Protein AF-A0A6N6JPV0-F1 (afdb_monomer_lite)

Radius of gyration: 57.38 Å; chains: 1; bounding box: 112×58×162 Å

Sequence (290 aa):
MFAPMLGAAAGFLLNRARGGQIGAELALEMGLCSALLTLAVAAIAALCAMERERARSRAMQLAAIEEAERRAAARAKLALVEAEAQRCRAEMQLRESLMDTRNRLLQLEDVSNTADLRSQMLKRAVIELNGRVSAGNSQNLGEALARAASRIEALEARQQEVLEARQRLAALEAAQEKLSQGAMALSEAARREAEEVKASLKLAISDSQRRRNVEADEREESGRIIELEARIKRLAREIERLSNRTAPVAEEGIAGTVEPGGTGDQAKLGFFKALLDANKTLRKQIKAAA

pLDDT: mean 74.75, std 13.32, range [35.25, 92.75]

Secondary structure (DSSP, 8-state):
--HHHHHHHHHHHHHHTTT-TTHHHHHHHHHHHHHHHHHHHHHHHHHHHHHHHHHHHHHHHHHHHHHHHHHHHHHHHHHHHHHHHHHHHHHHHHHHHHHHHHHHHHHHHHHHHHHHHHHHHHHHHHHHHHHHHTTT--HHHHHHHHHHHHHHHHHHHHHHHHHHHHHHHHHHHHHHHHHHHHHHHHHHHHHHHHHHHHHHHHHHHHHHHHHHHHHHHHHHHHHHHHHHHHHHHHHHHHHHHHHSS--------------TT--HHHHHHHHHHHHHHHHHHHHHHHHHH-

Foldseek 3Di:
DCVQVVVLVVQLVVCVVVPDPVSPVVSVVSVVVVVVVVVVVVVVVVVVVVVVVVVVVVVVVVVVVVVVVVVVVVVVVVVVVVVVVVLVVVLVVLVVVLVVLVVVLVVLVVVLVVLVVLLVVLVVVLVVLVVVCVVPDPDVSVVVSVVSVVSSVVSVVSVVVSVVSVVVNVVSVVVSVVSVVVVVVVVVVVVVVVVVVVVVVVVVVVVVVVVVVVVVVVVVVVVVVVVVVVVVVVVVVVVVVVVVPPDPPDPPDDDDDDDPDDDPVVVVVVVVVVVVVVVVVVVVVVVVVD

Structure (mmCIF, N/CA/C/O backbone):
data_AF-A0A6N6JPV0-F1
#
_entry.id   AF-A0A6N6JPV0-F1
#
loop_
_atom_site.group_PDB
_atom_site.id
_atom_site.type_symbol
_atom_site.label_atom_id
_atom_site.label_alt_id
_atom_site.label_comp_id
_atom_site.label_asym_id
_atom_site.label_entity_id
_atom_site.label_seq_id
_atom_site.pdbx_PDB_ins_code
_atom_site.Cartn_x
_atom_site.Cartn_y
_atom_site.Cartn_z
_atom_site.occupancy
_atom_site.B_iso_or_equiv
_atom_site.auth_seq_id
_atom_site.auth_comp_id
_atom_site.auth_asym_id
_atom_site.auth_atom_id
_atom_site.pdbx_PDB_model_num
ATOM 1 N N . MET A 1 1 ? -53.117 7.371 43.605 1.00 49.38 1 MET A N 1
ATOM 2 C CA . MET A 1 1 ? -52.865 8.533 44.489 1.00 49.38 1 MET A CA 1
ATOM 3 C C . MET A 1 1 ? -53.748 8.578 45.741 1.00 49.38 1 MET A C 1
ATOM 5 O O . MET A 1 1 ? -53.258 9.057 46.746 1.00 49.38 1 MET A O 1
ATOM 9 N N . PHE A 1 2 ? -54.994 8.080 45.747 1.00 48.41 2 PHE A N 1
ATOM 10 C CA . PHE A 1 2 ? -55.932 8.332 46.865 1.00 48.41 2 PHE A CA 1
ATOM 11 C C . PHE A 1 2 ? -56.013 7.259 47.968 1.00 48.41 2 PHE A C 1
ATOM 13 O O . PHE A 1 2 ? -56.613 7.505 49.010 1.00 48.41 2 PHE A O 1
ATOM 20 N N . ALA A 1 3 ? -55.408 6.083 47.779 1.00 53.81 3 ALA A N 1
ATOM 21 C CA . ALA A 1 3 ? -55.510 4.968 48.731 1.00 53.81 3 ALA A CA 1
ATOM 22 C C . ALA A 1 3 ? -55.012 5.283 50.166 1.00 53.81 3 ALA A C 1
ATOM 24 O O . ALA A 1 3 ? -55.694 4.894 51.113 1.00 53.81 3 ALA A O 1
ATOM 25 N N . PRO A 1 4 ? -53.905 6.027 50.373 1.00 55.94 4 PRO A N 1
ATOM 26 C CA . PRO A 1 4 ? -53.435 6.356 51.722 1.00 55.94 4 PRO A CA 1
ATOM 27 C C . PRO A 1 4 ? -54.348 7.360 52.443 1.00 55.94 4 PRO A C 1
ATOM 29 O O . PRO A 1 4 ? -54.626 7.211 53.631 1.00 55.94 4 PRO A O 1
ATOM 32 N N . MET A 1 5 ? -54.879 8.346 51.706 1.00 52.78 5 MET A N 1
ATOM 33 C CA . MET A 1 5 ? -55.843 9.318 52.235 1.00 52.78 5 MET A CA 1
ATOM 34 C C . MET A 1 5 ? -57.168 8.659 52.624 1.00 52.78 5 MET A C 1
ATOM 36 O O . MET A 1 5 ? -57.744 9.012 53.648 1.00 52.78 5 MET A O 1
ATOM 40 N N . LEU A 1 6 ? -57.628 7.673 51.849 1.00 59.34 6 LEU A N 1
ATOM 41 C CA . LEU A 1 6 ? -58.831 6.903 52.174 1.00 59.34 6 LEU A CA 1
ATOM 42 C C . LEU A 1 6 ? -58.637 6.037 53.428 1.00 59.34 6 LEU A C 1
ATOM 44 O O . LEU A 1 6 ? -59.546 5.955 54.250 1.00 59.34 6 LEU A O 1
ATOM 48 N N . GLY A 1 7 ? -57.446 5.457 53.620 1.00 60.66 7 GLY A N 1
ATOM 49 C CA . GLY A 1 7 ? -57.103 4.715 54.837 1.00 60.66 7 GLY A CA 1
ATOM 50 C C . GLY A 1 7 ? -57.066 5.598 56.091 1.00 60.66 7 GLY A C 1
ATOM 51 O O . GLY A 1 7 ? -57.645 5.238 57.115 1.00 60.66 7 GLY A O 1
ATOM 52 N N . ALA A 1 8 ? -56.457 6.786 55.999 1.00 56.09 8 ALA A N 1
ATOM 53 C CA . ALA A 1 8 ? -56.415 7.752 57.099 1.00 56.09 8 ALA A CA 1
ATOM 54 C C . ALA A 1 8 ? -57.807 8.331 57.424 1.00 56.09 8 ALA A C 1
ATOM 56 O O . ALA A 1 8 ? -58.170 8.447 58.595 1.00 56.09 8 ALA A O 1
ATOM 57 N N . ALA A 1 9 ? -58.623 8.621 56.403 1.00 57.69 9 ALA A N 1
ATOM 58 C CA . ALA A 1 9 ? -59.996 9.093 56.579 1.00 57.69 9 ALA A CA 1
ATOM 59 C C . ALA A 1 9 ? -60.901 8.026 57.222 1.00 57.69 9 ALA A C 1
ATOM 61 O O . ALA A 1 9 ? -61.679 8.342 58.123 1.00 57.69 9 ALA A O 1
ATOM 62 N N . ALA A 1 10 ? -60.765 6.757 56.821 1.00 60.72 10 ALA A N 1
ATOM 63 C CA . ALA A 1 10 ? -61.493 5.647 57.434 1.00 60.72 10 ALA A CA 1
ATOM 64 C C . ALA A 1 10 ? -61.084 5.431 58.903 1.00 60.72 10 ALA A C 1
ATOM 66 O O . ALA A 1 10 ? -61.948 5.259 59.764 1.00 60.72 10 ALA A O 1
ATOM 67 N N . GLY A 1 11 ? -59.783 5.514 59.209 1.00 59.38 11 GLY A N 1
ATOM 68 C CA . GLY A 1 11 ? -59.267 5.446 60.579 1.00 59.38 11 GLY A CA 1
ATOM 69 C C . GLY A 1 11 ? -59.759 6.597 61.465 1.00 59.38 11 GLY A C 1
ATOM 70 O O . GLY A 1 11 ? -60.168 6.366 62.602 1.00 59.38 11 GLY A O 1
ATOM 71 N N . PHE A 1 12 ? -59.807 7.822 60.932 1.00 60.44 12 PHE A N 1
ATOM 72 C CA . PHE A 1 12 ? -60.320 9.001 61.636 1.00 60.44 12 PHE A CA 1
ATOM 73 C C . PHE A 1 12 ? -61.821 8.900 61.947 1.00 60.44 12 PHE A C 1
ATOM 75 O O . PHE A 1 12 ? -62.239 9.189 63.069 1.00 60.44 12 PHE A O 1
ATOM 82 N N . LEU A 1 13 ? -62.634 8.436 60.991 1.00 62.91 13 LEU A N 1
ATOM 83 C CA . LEU A 1 13 ? -64.075 8.236 61.189 1.00 62.91 13 LEU A CA 1
ATOM 84 C C . LEU A 1 13 ? -64.369 7.157 62.245 1.00 62.91 13 LEU A C 1
ATOM 86 O O . LEU A 1 13 ? -65.245 7.351 63.089 1.00 62.91 13 LEU A O 1
ATOM 90 N N . LEU A 1 14 ? -63.595 6.066 62.259 1.00 62.09 14 LEU A N 1
ATOM 91 C CA . LEU A 1 14 ? -63.688 5.008 63.274 1.00 62.09 14 LEU A CA 1
ATOM 92 C C . LEU A 1 14 ? -63.289 5.490 64.679 1.00 62.09 14 LEU A C 1
ATOM 94 O O . LEU A 1 14 ? -63.924 5.100 65.659 1.00 62.09 14 LEU A O 1
ATOM 98 N N . ASN A 1 15 ? -62.273 6.352 64.791 1.00 57.59 15 ASN A N 1
ATOM 99 C CA . ASN A 1 15 ? -61.830 6.903 66.078 1.00 57.59 15 ASN A CA 1
ATOM 100 C C . ASN A 1 15 ? -62.811 7.955 66.626 1.00 57.59 15 ASN A C 1
ATOM 102 O O . ASN A 1 15 ? -63.095 7.990 67.824 1.00 57.59 15 ASN A O 1
ATOM 106 N N . ARG A 1 16 ? -63.399 8.766 65.736 1.00 57.59 16 ARG A N 1
ATOM 107 C CA . ARG A 1 16 ? -64.427 9.759 66.079 1.00 57.59 16 ARG A CA 1
ATOM 108 C C . ARG A 1 16 ? -65.728 9.103 66.550 1.00 57.59 16 ARG A C 1
ATOM 110 O O . ARG A 1 16 ? -66.339 9.589 67.496 1.00 57.59 16 ARG A O 1
ATOM 117 N N . ALA A 1 17 ? -66.112 7.971 65.954 1.00 58.00 17 ALA A N 1
ATOM 118 C CA . ALA A 1 17 ? -67.267 7.179 66.385 1.00 58.00 17 ALA A CA 1
ATOM 119 C C . ALA A 1 17 ? -67.103 6.559 67.791 1.00 58.00 17 ALA A C 1
ATOM 121 O O . ALA A 1 17 ? -68.096 6.190 68.412 1.00 58.00 17 ALA A O 1
ATOM 122 N N . ARG A 1 18 ? -65.869 6.460 68.310 1.00 56.25 18 ARG A N 1
ATOM 123 C CA . ARG A 1 18 ? -65.549 5.908 69.640 1.00 56.25 18 ARG A CA 1
ATOM 124 C C . ARG A 1 18 ? -65.252 6.967 70.714 1.00 56.25 18 ARG A C 1
ATOM 126 O O . ARG A 1 18 ? -64.860 6.605 71.817 1.00 56.25 18 ARG A O 1
ATOM 133 N N . GLY A 1 19 ? -65.448 8.257 70.420 1.00 54.47 19 GLY A N 1
ATOM 134 C CA . GLY A 1 19 ? -65.368 9.338 71.416 1.00 54.47 19 GLY A CA 1
ATOM 135 C C . GLY A 1 19 ? -63.957 9.754 71.860 1.00 54.47 19 GLY A C 1
ATOM 136 O O . GLY A 1 19 ? -63.823 10.470 72.848 1.00 54.47 19 GLY A O 1
ATOM 137 N N . GLY A 1 20 ? -62.896 9.340 71.158 1.00 56.88 20 GLY A N 1
ATOM 138 C CA . GLY A 1 20 ? -61.516 9.681 71.526 1.00 56.88 20 GLY A CA 1
ATOM 139 C C . GLY A 1 20 ? -61.068 11.059 71.020 1.00 56.88 20 GLY A C 1
ATOM 140 O O . GLY A 1 20 ? -60.968 11.268 69.812 1.00 56.88 20 GLY A O 1
ATOM 141 N N . GLN A 1 21 ? -60.710 11.981 71.924 1.00 54.16 21 GLN A N 1
ATOM 142 C CA . GLN A 1 21 ? -60.090 13.280 71.582 1.00 54.16 21 GLN A CA 1
ATOM 143 C C . GLN A 1 21 ? -58.685 13.142 70.956 1.00 54.16 21 GLN A C 1
ATOM 145 O O . GLN A 1 21 ? -58.260 14.009 70.202 1.00 54.16 21 GLN A O 1
ATOM 150 N N . ILE A 1 22 ? -58.012 12.006 71.170 1.00 52.19 22 ILE A N 1
ATOM 151 C CA . ILE A 1 22 ? -56.678 11.671 70.627 1.00 52.19 22 ILE A CA 1
ATOM 152 C C . ILE A 1 22 ? -56.712 11.456 69.093 1.00 52.19 22 ILE A C 1
ATOM 154 O O . ILE A 1 22 ? -55.687 11.476 68.415 1.00 52.19 22 ILE A O 1
ATOM 158 N N . GLY A 1 23 ? -57.899 11.273 68.501 1.00 55.06 23 GLY A N 1
ATOM 159 C CA . GLY A 1 23 ? -58.045 10.893 67.093 1.00 55.06 23 GLY A CA 1
ATOM 160 C C . GLY A 1 23 ? -57.703 11.979 66.066 1.00 55.06 23 GLY A C 1
ATOM 161 O O . GLY A 1 23 ? -57.365 11.632 64.938 1.00 55.06 23 GLY A O 1
ATOM 162 N N . ALA A 1 24 ? -57.787 13.267 66.417 1.00 58.25 24 ALA A N 1
ATOM 163 C CA . ALA A 1 24 ? -57.540 14.369 65.477 1.00 58.25 24 ALA A CA 1
ATOM 164 C C . ALA A 1 24 ? -56.054 14.658 65.261 1.00 58.25 24 ALA A C 1
ATOM 166 O O . ALA A 1 24 ? -55.634 14.817 64.116 1.00 58.25 24 ALA A O 1
ATOM 167 N N . GLU A 1 25 ? -55.263 14.652 66.331 1.00 58.69 25 GLU A N 1
ATOM 168 C CA . GLU A 1 25 ? -53.808 14.809 66.246 1.00 58.69 25 GLU A CA 1
ATOM 169 C C . GLU A 1 25 ? -53.176 13.607 65.537 1.00 58.69 25 GLU A C 1
ATOM 171 O O . GLU A 1 25 ? -52.438 13.788 64.573 1.00 58.69 25 GLU A O 1
ATOM 176 N N . LEU A 1 26 ? -53.587 12.381 65.888 1.00 62.62 26 LEU A N 1
ATOM 177 C CA . LEU A 1 26 ? -53.108 11.166 65.222 1.00 62.62 26 LEU A CA 1
ATOM 178 C C . LEU A 1 26 ? -53.468 11.136 63.722 1.00 62.62 26 LEU A C 1
ATOM 180 O O . LEU A 1 26 ? -52.678 10.687 62.895 1.00 62.62 26 LEU A O 1
ATOM 184 N N . ALA A 1 27 ? -54.652 11.626 63.339 1.00 60.31 27 ALA A N 1
ATOM 185 C CA . ALA A 1 27 ? -55.049 11.698 61.931 1.00 60.31 27 ALA A CA 1
ATOM 186 C C . ALA A 1 27 ? -54.292 12.782 61.150 1.00 60.31 27 ALA A C 1
ATOM 188 O O . ALA A 1 27 ? -53.980 12.571 59.976 1.00 60.31 27 ALA A O 1
ATOM 189 N N . LEU A 1 28 ? -53.964 13.911 61.788 1.00 66.00 28 LEU A N 1
ATOM 190 C CA . LEU A 1 28 ? -53.088 14.934 61.214 1.00 66.00 28 LEU A CA 1
ATOM 191 C C . LEU A 1 28 ? -51.665 14.399 61.022 1.00 66.00 28 LEU A C 1
ATOM 193 O O . LEU A 1 28 ? -51.111 14.547 59.934 1.00 66.00 28 LEU A O 1
ATOM 197 N N . GLU A 1 29 ? -51.103 13.709 62.016 1.00 68.06 29 GLU A N 1
ATOM 198 C CA . GLU A 1 29 ? -49.777 13.085 61.919 1.00 68.06 29 GLU A CA 1
ATOM 199 C C . GLU A 1 29 ? -49.730 11.993 60.845 1.00 68.06 29 GLU A C 1
ATOM 201 O O . GLU A 1 29 ? -48.817 11.970 60.018 1.00 68.06 29 GLU A O 1
ATOM 206 N N . MET A 1 30 ? -50.741 11.122 60.776 1.00 67.44 30 MET A N 1
ATOM 207 C CA . MET A 1 30 ? -50.836 10.108 59.720 1.00 67.44 30 MET A CA 1
ATOM 208 C C . MET A 1 30 ? -51.037 10.729 58.332 1.00 67.44 30 MET A C 1
ATOM 210 O O . MET A 1 30 ? -50.460 10.245 57.355 1.00 67.44 30 MET A O 1
ATOM 214 N N . GLY A 1 31 ? -51.819 11.807 58.231 1.00 65.75 31 GLY A N 1
ATOM 215 C CA . GLY A 1 31 ? -52.012 12.564 56.995 1.00 65.75 31 GLY A CA 1
ATOM 216 C C . GLY A 1 31 ? -50.718 13.213 56.502 1.00 65.75 31 GLY A C 1
ATOM 217 O O . GLY A 1 31 ? -50.385 13.094 55.322 1.00 65.75 31 GLY A O 1
ATOM 218 N N . LEU A 1 32 ? -49.951 13.824 57.410 1.00 73.88 32 LEU A N 1
ATOM 219 C CA . LEU A 1 32 ? -48.641 14.415 57.126 1.00 73.88 32 LEU A CA 1
ATOM 220 C C . LEU A 1 32 ? -47.611 13.349 56.738 1.00 73.88 32 LEU A C 1
ATOM 222 O O . LEU A 1 32 ? -46.954 13.493 55.709 1.00 73.88 32 LEU A O 1
ATOM 226 N N . CYS A 1 33 ? -47.518 12.243 57.481 1.00 70.88 33 CYS A N 1
ATOM 227 C CA . CYS A 1 33 ? -46.638 11.119 57.146 1.00 70.88 33 CYS A CA 1
ATOM 228 C C . CYS A 1 33 ? -46.977 10.511 55.778 1.00 70.88 33 CYS A C 1
ATOM 230 O O . CYS A 1 33 ? -46.086 10.246 54.971 1.00 70.88 33 CYS A O 1
ATOM 232 N N . SER A 1 34 ? -48.264 10.342 55.469 1.00 72.75 34 SER A N 1
ATOM 233 C CA . SER A 1 34 ? -48.723 9.881 54.158 1.00 72.75 34 SER A CA 1
ATOM 234 C C . SER A 1 34 ? -48.361 10.869 53.044 1.00 72.75 34 SER A C 1
ATOM 236 O O . SER A 1 34 ? -47.870 10.463 51.989 1.00 72.75 34 SER A O 1
ATOM 238 N N . ALA A 1 35 ? -48.584 12.169 53.255 1.00 69.69 35 ALA A N 1
ATOM 239 C CA . ALA A 1 35 ? -48.229 13.200 52.284 1.00 69.69 35 ALA A CA 1
ATOM 240 C C . ALA A 1 35 ? -46.715 13.217 52.021 1.00 69.69 35 ALA A C 1
ATOM 242 O O . ALA A 1 35 ? -46.304 13.200 50.862 1.00 69.69 35 ALA A O 1
ATOM 243 N N . LEU A 1 36 ? -45.898 13.141 53.077 1.00 75.00 36 LEU A N 1
ATOM 244 C CA . LEU A 1 36 ? -44.437 13.071 52.990 1.00 75.00 36 LEU A CA 1
ATOM 245 C C . LEU A 1 36 ? -43.960 11.827 52.235 1.00 75.00 36 LEU A C 1
ATOM 247 O O . LEU A 1 36 ? -43.114 11.943 51.352 1.00 75.00 36 LEU A O 1
ATOM 251 N N . LEU A 1 37 ? -44.538 10.653 52.506 1.00 76.12 37 LEU A N 1
ATOM 252 C CA . LEU A 1 37 ? -44.227 9.423 51.769 1.00 76.12 37 LEU A CA 1
ATOM 253 C C . LEU A 1 37 ? -44.585 9.542 50.284 1.00 76.12 37 LEU A C 1
ATOM 255 O O . LEU A 1 37 ? -43.813 9.131 49.421 1.00 76.12 37 LEU A O 1
ATOM 259 N N . THR A 1 38 ? -45.734 10.140 49.970 1.00 77.31 38 THR A N 1
ATOM 260 C CA . THR A 1 38 ? -46.173 10.323 48.578 1.00 77.31 38 THR A CA 1
ATOM 261 C C . THR A 1 38 ? -45.240 11.278 47.828 1.00 77.31 38 THR A C 1
ATOM 263 O O . THR A 1 38 ? -44.877 11.023 46.679 1.00 77.31 38 THR A O 1
ATOM 266 N N . LEU A 1 39 ? -44.807 12.350 48.495 1.00 80.31 39 LEU A N 1
ATOM 267 C CA . LEU A 1 39 ? -43.886 13.348 47.952 1.00 80.31 39 LEU A CA 1
ATOM 268 C C . LEU A 1 39 ? -42.475 12.765 47.773 1.00 80.31 39 LEU A C 1
ATOM 270 O O . LEU A 1 39 ? -41.850 12.986 46.738 1.00 80.31 39 LEU A O 1
ATOM 274 N N . ALA A 1 40 ? -42.014 11.935 48.714 1.00 74.62 40 ALA A N 1
ATOM 275 C CA . ALA A 1 40 ? -40.753 11.204 48.606 1.00 74.62 40 ALA A CA 1
ATOM 276 C C . ALA A 1 40 ? -40.755 10.218 47.424 1.00 74.62 40 ALA A C 1
ATOM 278 O O . ALA A 1 40 ? -39.809 10.196 46.640 1.00 74.62 40 ALA A O 1
ATOM 279 N N . VAL A 1 41 ? -41.835 9.450 47.231 1.00 82.50 41 VAL A N 1
ATOM 280 C CA . VAL A 1 41 ? -41.967 8.533 46.083 1.00 82.50 41 VAL A CA 1
ATOM 281 C C . VAL A 1 41 ? -42.006 9.300 44.757 1.00 82.50 41 VAL A C 1
ATOM 283 O O . VAL A 1 41 ? -41.363 8.881 43.794 1.00 82.50 41 VAL A O 1
ATOM 286 N N . ALA A 1 42 ? -42.702 10.440 44.697 1.00 78.94 42 ALA A N 1
ATOM 287 C CA . ALA A 1 42 ? -42.727 11.292 43.508 1.00 78.94 42 ALA A CA 1
ATOM 288 C C . ALA A 1 42 ? -41.342 11.885 43.188 1.00 78.94 42 ALA A C 1
ATOM 290 O O . ALA A 1 42 ? -40.927 11.883 42.028 1.00 78.94 42 ALA A O 1
ATOM 291 N N . ALA A 1 43 ? -40.598 12.326 44.207 1.00 80.56 43 ALA A N 1
ATOM 292 C CA . ALA A 1 43 ? -39.235 12.829 44.052 1.00 80.56 43 ALA A CA 1
ATOM 293 C C . ALA A 1 43 ? -38.271 11.736 43.558 1.00 80.56 43 ALA A C 1
ATOM 295 O O . ALA A 1 43 ? -37.500 11.975 42.629 1.00 80.56 43 ALA A O 1
ATOM 296 N N . ILE A 1 44 ? -38.357 10.518 44.107 1.00 84.88 44 ILE A N 1
ATOM 297 C CA . ILE A 1 44 ? -37.564 9.366 43.647 1.00 84.88 44 ILE A CA 1
ATOM 298 C C . ILE A 1 44 ? -37.907 9.022 42.191 1.00 84.88 44 ILE A C 1
ATOM 300 O O . ILE A 1 44 ? -37.006 8.833 41.377 1.00 84.88 44 ILE A O 1
ATOM 304 N N . ALA A 1 45 ? -39.192 9.000 41.823 1.00 81.94 45 ALA A N 1
ATOM 305 C CA . ALA A 1 45 ? -39.613 8.731 40.448 1.00 81.94 45 ALA A CA 1
ATOM 306 C C . ALA A 1 45 ? -39.094 9.789 39.456 1.00 81.94 45 ALA A C 1
ATOM 308 O O . ALA A 1 45 ? -38.639 9.433 38.366 1.00 81.94 45 ALA A O 1
ATOM 309 N N . ALA A 1 46 ? -39.107 11.071 39.840 1.00 86.56 46 ALA A N 1
ATOM 310 C CA . ALA A 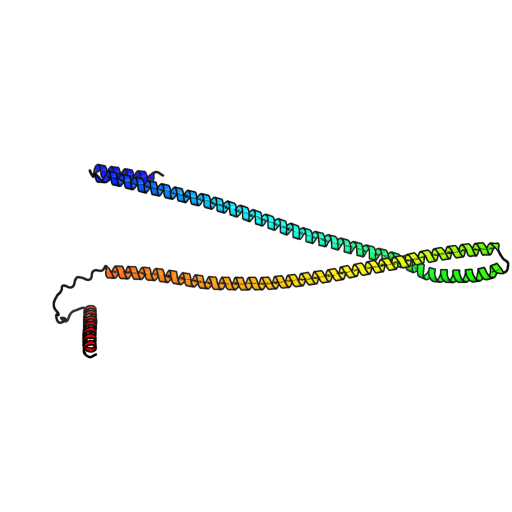1 46 ? -38.554 12.161 39.039 1.00 86.56 46 ALA A CA 1
ATOM 311 C C . ALA A 1 46 ? -37.027 12.044 38.874 1.00 86.56 46 ALA A C 1
ATOM 313 O O . ALA A 1 46 ? -36.516 12.190 37.762 1.00 86.56 46 ALA A O 1
ATOM 314 N N . LEU A 1 47 ? -36.300 11.708 39.946 1.00 89.12 47 LEU A N 1
ATOM 315 C CA . LEU A 1 47 ? -34.856 11.449 39.890 1.00 89.12 47 LEU A CA 1
ATOM 316 C C . LEU A 1 47 ? -34.534 10.266 38.965 1.00 89.12 47 LEU A C 1
ATOM 318 O O . LEU A 1 47 ? -33.687 10.395 38.081 1.00 89.12 47 LEU A O 1
ATOM 322 N N . CYS A 1 48 ? -35.262 9.152 39.084 1.00 89.62 48 CYS A N 1
ATOM 323 C CA . CYS A 1 48 ? -35.092 7.998 38.199 1.00 89.62 48 CYS A CA 1
ATOM 324 C C . CYS A 1 48 ? -35.403 8.325 36.729 1.00 89.62 48 CYS A C 1
ATOM 326 O O . CYS A 1 48 ? -34.747 7.795 35.831 1.00 89.62 48 CYS A O 1
ATOM 328 N N . ALA A 1 49 ? -36.396 9.177 36.452 1.00 85.94 49 ALA A N 1
ATOM 329 C CA . ALA A 1 49 ? -36.704 9.614 35.091 1.00 85.94 49 ALA A CA 1
ATOM 330 C C . ALA A 1 49 ? -35.557 10.447 34.493 1.00 85.94 49 ALA A C 1
ATOM 332 O O . ALA A 1 49 ? -35.112 10.157 33.380 1.00 85.94 49 ALA A O 1
ATOM 333 N N . MET A 1 50 ? -35.013 11.398 35.258 1.00 89.00 50 MET A N 1
ATOM 334 C CA . MET A 1 50 ? -33.860 12.197 34.830 1.00 89.00 50 MET A CA 1
ATOM 335 C C . MET A 1 50 ? -32.606 11.345 34.601 1.00 89.00 50 MET A C 1
ATOM 337 O O . MET A 1 50 ? -31.878 11.563 33.631 1.00 89.00 50 MET A O 1
ATOM 341 N N . GLU A 1 51 ? -32.335 10.353 35.454 1.00 89.19 51 GLU A N 1
ATOM 342 C CA . GLU A 1 51 ? -31.205 9.441 35.240 1.00 89.19 51 GLU A CA 1
ATOM 343 C C . GLU A 1 51 ? -31.373 8.591 33.980 1.00 89.19 51 GLU A C 1
ATOM 345 O O . GLU A 1 51 ? -30.413 8.414 33.229 1.00 89.19 51 GLU A O 1
ATOM 350 N N . ARG A 1 52 ? -32.595 8.125 33.691 1.00 91.06 52 ARG A N 1
ATOM 351 C CA . ARG A 1 52 ? -32.892 7.395 32.450 1.00 91.06 52 ARG A CA 1
ATOM 352 C C . ARG A 1 52 ? -32.677 8.262 31.215 1.00 91.06 52 ARG A C 1
ATOM 354 O O . ARG A 1 52 ? -32.126 7.772 30.233 1.00 91.06 52 ARG A O 1
ATOM 361 N N . GLU A 1 53 ? -33.071 9.532 31.243 1.00 88.25 53 GLU A N 1
ATOM 362 C CA . GLU A 1 53 ? -32.810 10.459 30.134 1.00 88.25 53 GLU A CA 1
ATOM 363 C C . GLU A 1 53 ? -31.318 10.734 29.948 1.00 88.25 53 GLU A C 1
ATOM 365 O O . GLU A 1 53 ? -30.818 10.670 28.823 1.00 88.25 53 GLU A O 1
ATOM 370 N N . ARG A 1 54 ? -30.573 10.950 31.039 1.00 90.00 54 ARG A N 1
ATOM 371 C CA . ARG A 1 54 ? -29.110 11.100 30.982 1.00 90.00 54 ARG A CA 1
ATOM 372 C C . ARG A 1 54 ? -28.434 9.846 30.433 1.00 90.00 54 ARG A C 1
ATOM 374 O O . ARG A 1 54 ? -27.535 9.961 29.603 1.00 90.00 54 ARG A O 1
ATOM 381 N N . ALA A 1 55 ? -28.875 8.661 30.850 1.00 88.31 55 ALA A N 1
ATOM 382 C CA . ALA A 1 55 ? -28.364 7.392 30.343 1.00 88.31 55 ALA A CA 1
ATOM 383 C C . ALA A 1 55 ? -28.653 7.219 28.843 1.00 88.31 55 ALA A C 1
ATOM 385 O O . ALA A 1 55 ? -27.755 6.852 28.090 1.00 88.31 55 ALA A O 1
ATOM 386 N N . ARG A 1 56 ? -29.868 7.554 28.387 1.00 91.75 56 ARG A N 1
ATOM 387 C CA . ARG A 1 56 ? -30.233 7.537 26.958 1.00 91.75 56 ARG A CA 1
ATOM 388 C C . ARG A 1 56 ? -29.406 8.524 26.138 1.00 91.75 56 ARG A C 1
ATOM 390 O O . ARG A 1 56 ? -28.934 8.164 25.067 1.00 91.75 56 ARG A O 1
ATOM 397 N N . SER A 1 57 ? -29.201 9.739 26.646 1.00 89.12 57 SER A N 1
ATOM 398 C CA . SER A 1 57 ? -28.369 10.755 25.992 1.00 89.12 57 SER A CA 1
ATOM 399 C C . SER A 1 57 ? -26.916 10.290 25.853 1.00 89.12 57 SER A C 1
ATOM 401 O O . SER A 1 57 ? -26.359 10.329 24.758 1.00 89.12 57 SER A O 1
ATOM 403 N N . ARG A 1 58 ? -26.330 9.729 26.920 1.00 91.00 58 ARG A N 1
ATOM 404 C CA . ARG A 1 58 ? -24.985 9.129 26.875 1.00 91.00 58 ARG A CA 1
ATOM 405 C C . ARG A 1 58 ? -24.904 7.966 25.888 1.00 91.00 58 ARG A C 1
ATOM 407 O O . ARG A 1 58 ? -23.952 7.897 25.122 1.00 91.00 58 ARG A O 1
ATOM 414 N N . ALA A 1 59 ? -25.902 7.083 25.871 1.00 90.38 59 ALA A N 1
ATOM 415 C CA . ALA A 1 59 ? -25.947 5.969 24.926 1.00 90.38 59 ALA A CA 1
ATOM 416 C C . ALA A 1 59 ? -26.003 6.457 23.467 1.00 90.38 59 ALA A C 1
ATOM 418 O O . ALA A 1 59 ? -25.289 5.928 22.620 1.00 90.38 59 ALA A O 1
ATOM 419 N N . MET A 1 60 ? -26.787 7.503 23.180 1.00 92.31 60 MET A N 1
ATOM 420 C CA . MET A 1 60 ? -26.829 8.121 21.850 1.00 92.31 60 MET A CA 1
ATOM 421 C C . MET A 1 60 ? -25.497 8.778 21.468 1.00 92.31 60 MET A C 1
ATOM 423 O O . MET A 1 60 ? -25.054 8.632 20.332 1.00 92.31 60 MET A O 1
ATOM 427 N N . GLN A 1 61 ? -24.832 9.461 22.403 1.00 89.69 61 GLN A N 1
ATOM 428 C CA . GLN A 1 61 ? -23.509 10.049 22.165 1.00 89.69 61 GLN A CA 1
ATOM 429 C C . GLN A 1 61 ? -22.453 8.979 21.869 1.00 89.69 61 GLN A C 1
ATOM 431 O O . GLN A 1 61 ? -21.695 9.127 20.915 1.00 89.69 61 GLN A O 1
ATOM 436 N N . LEU A 1 62 ? -22.431 7.885 22.637 1.00 92.38 62 LEU A N 1
ATOM 437 C CA . LEU A 1 62 ? -21.519 6.765 22.396 1.00 92.38 62 LEU A CA 1
ATOM 438 C C . LEU A 1 62 ? -21.777 6.112 21.034 1.00 92.38 62 LEU A C 1
ATOM 440 O O . LEU A 1 62 ? -20.833 5.895 20.283 1.00 92.38 62 LEU A O 1
ATOM 444 N N . ALA A 1 63 ? -23.043 5.891 20.665 1.00 92.75 63 ALA A N 1
ATOM 445 C CA . ALA A 1 63 ? -23.392 5.353 19.351 1.00 92.75 63 ALA A CA 1
ATOM 446 C C . ALA A 1 63 ? -22.930 6.269 18.201 1.00 92.75 63 ALA A C 1
ATOM 448 O O . ALA A 1 63 ? -22.419 5.784 17.192 1.00 92.75 63 ALA A O 1
ATOM 449 N N . ALA A 1 64 ? -23.058 7.590 18.361 1.00 91.56 64 ALA A N 1
ATOM 450 C CA . ALA A 1 64 ? -22.578 8.556 17.374 1.00 91.56 64 ALA A CA 1
ATOM 451 C C . ALA A 1 64 ? -21.043 8.558 17.249 1.00 91.56 64 ALA A C 1
ATOM 453 O O . ALA A 1 64 ? -20.523 8.668 16.137 1.00 91.56 64 ALA A O 1
ATOM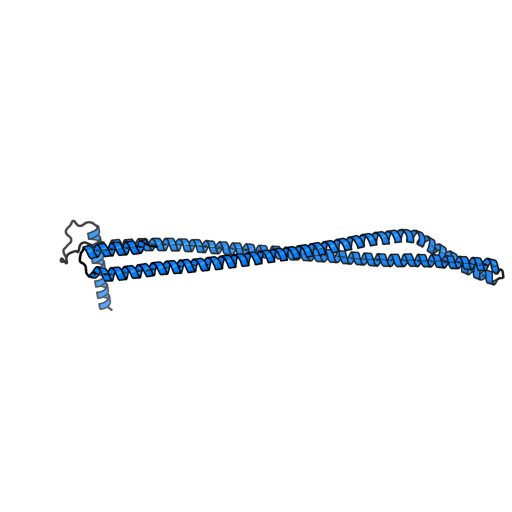 454 N N . ILE A 1 65 ? -20.320 8.406 18.365 1.00 91.75 65 ILE A N 1
ATOM 455 C CA . ILE A 1 65 ? -18.855 8.280 18.373 1.00 91.75 65 ILE A CA 1
ATOM 456 C C . ILE A 1 65 ? -18.434 6.990 17.666 1.00 91.75 65 ILE A C 1
ATOM 458 O O . ILE A 1 65 ? -17.619 7.047 16.748 1.00 91.75 65 ILE A O 1
ATOM 462 N N . GLU A 1 66 ? -19.039 5.850 18.006 1.00 92.38 66 GLU A N 1
ATOM 463 C CA . GLU A 1 66 ? -18.747 4.575 17.343 1.00 92.38 66 GLU A CA 1
ATOM 464 C C . GLU A 1 66 ? -19.005 4.642 15.833 1.00 92.38 66 GLU A C 1
ATOM 466 O O . GLU A 1 66 ? -18.231 4.112 15.033 1.00 92.38 66 GLU A O 1
ATOM 471 N N . GLU A 1 67 ? -20.088 5.293 15.406 1.00 92.38 67 GLU A N 1
ATOM 472 C CA . GLU A 1 67 ? -20.386 5.444 13.985 1.00 92.38 67 GLU A CA 1
ATOM 473 C C . GLU A 1 67 ? -19.371 6.359 13.280 1.00 92.38 67 GLU A C 1
ATOM 475 O O . GLU A 1 67 ? -18.944 6.066 12.157 1.00 92.38 67 GLU A O 1
ATOM 480 N N . ALA A 1 68 ? -18.931 7.435 13.938 1.00 89.31 68 ALA A N 1
ATOM 481 C CA . ALA A 1 68 ? -17.873 8.304 13.433 1.00 89.31 68 ALA A CA 1
ATOM 482 C C . ALA A 1 68 ? -16.536 7.555 13.298 1.00 89.31 68 ALA A C 1
ATOM 484 O O . ALA A 1 68 ? -15.883 7.662 12.256 1.00 89.31 68 ALA A O 1
ATOM 485 N N . GLU A 1 69 ? -16.166 6.741 14.287 1.00 90.75 69 GLU A N 1
ATOM 486 C CA . GLU A 1 69 ? -14.968 5.897 14.254 1.00 90.75 69 GLU A CA 1
ATOM 487 C C . GLU A 1 69 ? -15.039 4.848 13.141 1.00 90.75 69 GLU A C 1
ATOM 489 O O . GLU A 1 69 ? -14.086 4.695 12.374 1.00 90.75 69 GLU A O 1
ATOM 494 N N . ARG A 1 70 ? -16.186 4.178 12.963 1.00 90.25 70 ARG A N 1
ATOM 495 C CA . ARG A 1 70 ? -16.390 3.223 11.858 1.00 90.25 70 ARG A CA 1
ATOM 496 C C . ARG A 1 70 ? -16.236 3.896 10.497 1.00 90.25 70 ARG A C 1
ATOM 498 O O . ARG A 1 70 ? -15.588 3.339 9.610 1.00 90.25 70 ARG A O 1
ATOM 505 N N . ARG A 1 71 ? -16.794 5.099 10.322 1.00 91.31 71 ARG A N 1
ATOM 506 C CA . ARG A 1 71 ? -16.651 5.880 9.080 1.00 91.31 71 ARG A CA 1
ATOM 507 C C . ARG A 1 71 ? -15.205 6.324 8.855 1.00 91.31 71 ARG A C 1
ATOM 509 O O . ARG A 1 71 ? -14.726 6.242 7.726 1.00 91.31 71 ARG A O 1
ATOM 516 N N . ALA A 1 72 ? -14.501 6.761 9.899 1.00 87.38 72 ALA A N 1
ATOM 517 C CA . ALA A 1 72 ? -13.089 7.128 9.813 1.00 87.38 72 ALA A CA 1
ATOM 518 C C . ALA A 1 72 ? -12.217 5.921 9.427 1.00 87.38 72 ALA A C 1
ATOM 520 O O . ALA A 1 72 ? -11.421 6.011 8.492 1.00 87.38 72 ALA A O 1
ATOM 521 N N . ALA A 1 73 ? -12.437 4.767 10.060 1.00 86.12 73 ALA A N 1
ATOM 522 C CA . ALA A 1 73 ? -11.751 3.522 9.731 1.00 86.12 73 ALA A CA 1
ATOM 523 C C . ALA A 1 73 ? -12.040 3.059 8.292 1.00 86.12 73 ALA A C 1
ATOM 525 O O . ALA A 1 73 ? -11.133 2.612 7.591 1.00 86.12 73 ALA A O 1
ATOM 526 N N . ALA A 1 74 ? -13.283 3.196 7.816 1.00 86.75 74 ALA A N 1
ATOM 527 C CA . ALA A 1 74 ? -13.640 2.885 6.433 1.00 86.75 74 ALA A CA 1
ATOM 528 C C . ALA A 1 74 ? -12.926 3.805 5.427 1.00 86.75 74 ALA A C 1
ATOM 530 O O . ALA A 1 74 ? -12.406 3.321 4.424 1.00 86.75 74 ALA A O 1
ATOM 531 N N . ARG A 1 75 ? -12.838 5.112 5.713 1.00 89.19 75 ARG A N 1
ATOM 532 C CA . ARG A 1 75 ? -12.088 6.073 4.883 1.00 89.19 75 ARG A CA 1
ATOM 533 C C . ARG A 1 75 ? -10.596 5.758 4.842 1.00 89.19 75 ARG A C 1
ATOM 535 O O . ARG A 1 75 ? -10.008 5.812 3.770 1.00 89.19 75 ARG A O 1
ATOM 542 N N . ALA A 1 76 ? -10.001 5.384 5.974 1.00 83.38 76 ALA A N 1
ATOM 543 C CA . ALA A 1 76 ? -8.598 4.978 6.022 1.00 83.38 76 ALA A CA 1
ATOM 544 C C . ALA A 1 76 ? -8.339 3.730 5.162 1.00 83.38 76 ALA A C 1
ATOM 546 O O . ALA A 1 76 ? -7.393 3.705 4.382 1.00 83.38 76 ALA A O 1
ATOM 547 N N . LYS A 1 77 ? -9.223 2.723 5.233 1.00 82.94 77 LYS A N 1
ATOM 548 C CA . LYS A 1 77 ? -9.142 1.533 4.370 1.00 82.94 77 LYS A CA 1
ATOM 549 C C . LYS A 1 77 ? -9.273 1.882 2.887 1.00 82.94 77 LYS A C 1
ATOM 551 O O . LYS A 1 77 ? -8.502 1.370 2.086 1.00 82.94 77 LYS A O 1
ATOM 556 N N . LEU A 1 78 ? -10.215 2.755 2.525 1.00 86.81 78 LEU A N 1
ATOM 557 C CA . LEU A 1 78 ? -10.372 3.220 1.143 1.00 86.81 78 LEU A CA 1
ATOM 558 C C . LEU A 1 78 ? -9.116 3.940 0.641 1.00 86.81 78 LEU A C 1
ATOM 560 O O . LEU A 1 78 ? -8.647 3.623 -0.445 1.00 86.81 78 LEU A O 1
ATOM 564 N N . ALA A 1 79 ? -8.525 4.826 1.447 1.00 82.62 79 ALA A N 1
ATOM 565 C CA . ALA A 1 79 ? -7.297 5.531 1.083 1.00 82.62 79 ALA A CA 1
ATOM 566 C C . ALA A 1 79 ? -6.117 4.571 0.833 1.00 82.62 79 ALA A C 1
ATOM 568 O O . ALA A 1 79 ? -5.348 4.774 -0.106 1.00 82.62 79 ALA A O 1
ATOM 569 N N . LEU A 1 80 ? -5.995 3.503 1.631 1.00 83.56 80 LEU A N 1
ATOM 570 C CA . LEU A 1 80 ? -4.982 2.463 1.413 1.00 83.56 80 LEU A CA 1
ATOM 571 C C . LEU A 1 80 ? -5.209 1.719 0.090 1.00 83.56 80 LEU A C 1
ATOM 573 O O . LEU A 1 80 ? -4.280 1.590 -0.703 1.00 83.56 80 LEU A O 1
ATOM 577 N N . VAL A 1 81 ? -6.447 1.297 -0.187 1.00 83.19 81 VAL A N 1
ATOM 578 C CA . VAL A 1 81 ? -6.796 0.609 -1.443 1.00 83.19 81 VAL A CA 1
ATOM 579 C C . VAL A 1 81 ? -6.571 1.515 -2.657 1.00 83.19 81 VAL A C 1
ATOM 581 O O . VAL A 1 81 ? -6.065 1.067 -3.685 1.00 83.19 81 VAL A O 1
ATOM 584 N N . GLU A 1 82 ? -6.908 2.801 -2.558 1.00 85.00 82 GLU A N 1
ATOM 585 C CA . GLU A 1 82 ? -6.658 3.777 -3.621 1.00 85.00 82 GLU A CA 1
ATOM 586 C C . GLU A 1 82 ? -5.159 3.967 -3.883 1.00 85.00 82 GLU A C 1
ATOM 588 O O . GLU A 1 82 ? -4.746 3.989 -5.047 1.00 85.00 82 GLU A O 1
ATOM 593 N N . ALA A 1 83 ? -4.338 4.043 -2.830 1.00 81.81 83 ALA A N 1
ATOM 594 C CA . ALA A 1 83 ? -2.885 4.133 -2.949 1.00 81.81 83 ALA A CA 1
ATOM 595 C C . ALA A 1 83 ? -2.282 2.873 -3.600 1.00 81.81 83 ALA A C 1
ATOM 597 O O . ALA A 1 83 ? -1.455 2.979 -4.510 1.00 81.81 83 ALA A O 1
ATOM 598 N N . GLU A 1 84 ? -2.740 1.680 -3.211 1.00 82.50 84 GLU A N 1
ATOM 599 C CA . GLU A 1 84 ? -2.338 0.414 -3.839 1.00 82.50 84 GLU A CA 1
ATOM 600 C C . GLU A 1 84 ? -2.746 0.356 -5.318 1.00 82.50 84 GLU A C 1
ATOM 602 O O . GLU A 1 84 ? -1.945 -0.019 -6.178 1.00 82.50 84 GLU A O 1
ATOM 607 N N . ALA A 1 85 ? -3.962 0.797 -5.651 1.00 82.81 85 ALA A N 1
ATOM 608 C CA . ALA A 1 85 ? -4.447 0.839 -7.027 1.00 82.81 85 ALA A CA 1
ATOM 609 C C . ALA A 1 85 ? -3.679 1.849 -7.897 1.00 82.81 85 ALA A C 1
ATOM 611 O O . ALA A 1 85 ? -3.475 1.613 -9.091 1.00 82.81 85 ALA A O 1
ATOM 612 N N . GLN A 1 86 ? -3.265 2.992 -7.343 1.00 85.69 86 GLN A N 1
ATOM 613 C CA . GLN A 1 86 ? -2.401 3.953 -8.041 1.00 85.69 86 GLN A CA 1
ATOM 614 C C . GLN A 1 86 ? -1.015 3.364 -8.297 1.00 85.69 86 GLN A C 1
ATOM 616 O O . GLN A 1 86 ? -0.504 3.452 -9.414 1.00 85.69 86 GLN A O 1
ATOM 621 N N . ARG A 1 87 ? -0.439 2.698 -7.295 1.00 83.88 87 ARG A N 1
ATOM 622 C CA . ARG A 1 87 ? 0.849 2.022 -7.425 1.00 83.88 87 ARG A CA 1
ATOM 623 C C . ARG A 1 87 ? 0.813 0.920 -8.486 1.00 83.88 87 ARG A C 1
ATOM 625 O O . ARG A 1 87 ? 1.690 0.879 -9.342 1.00 83.88 87 ARG A O 1
ATOM 632 N N . CYS A 1 88 ? -0.215 0.073 -8.477 1.00 84.56 88 CYS A N 1
ATOM 633 C CA . CYS A 1 88 ? -0.378 -0.985 -9.475 1.00 84.56 88 CYS A CA 1
ATOM 634 C C . CYS A 1 88 ? -0.500 -0.411 -10.898 1.00 84.56 88 CYS A C 1
ATOM 636 O O . CYS A 1 88 ? 0.129 -0.914 -11.828 1.00 84.56 88 CYS A O 1
ATOM 638 N N . ARG A 1 89 ? -1.238 0.696 -11.068 1.00 87.81 89 ARG A N 1
ATOM 639 C CA . ARG A 1 89 ? -1.313 1.413 -12.352 1.00 87.81 89 ARG A CA 1
ATOM 640 C C . ARG A 1 89 ? 0.052 1.932 -12.807 1.00 87.81 89 ARG A C 1
ATOM 642 O O . ARG A 1 89 ? 0.401 1.736 -13.968 1.00 87.81 89 ARG A O 1
ATOM 649 N N . ALA A 1 90 ? 0.828 2.532 -11.907 1.00 85.00 90 ALA A N 1
ATOM 650 C CA . ALA A 1 90 ? 2.176 3.005 -12.218 1.00 85.00 90 ALA A CA 1
ATOM 651 C C . ALA A 1 90 ? 3.118 1.851 -12.612 1.00 85.00 90 ALA A C 1
ATOM 653 O O . ALA A 1 90 ? 3.862 1.967 -13.583 1.00 85.00 90 ALA A O 1
ATOM 654 N N . GLU A 1 91 ? 3.050 0.711 -11.917 1.00 86.31 91 GLU A N 1
ATOM 655 C CA . GLU A 1 91 ? 3.833 -0.486 -12.256 1.00 86.31 91 GLU A CA 1
ATOM 656 C C . GLU A 1 91 ? 3.458 -1.053 -13.636 1.00 86.31 91 GLU A C 1
ATOM 658 O O . GLU A 1 91 ? 4.341 -1.445 -14.401 1.00 86.31 91 GLU A O 1
ATOM 663 N N . MET A 1 92 ? 2.170 -1.069 -13.992 1.00 89.38 92 MET A N 1
ATOM 664 C CA . MET A 1 92 ? 1.712 -1.520 -15.313 1.00 89.38 92 MET A CA 1
ATOM 665 C C . MET A 1 92 ? 2.180 -0.584 -16.435 1.00 89.38 92 MET A C 1
ATOM 667 O O . MET A 1 92 ? 2.713 -1.064 -17.432 1.00 89.38 92 MET A O 1
ATOM 671 N N . GLN A 1 93 ? 2.074 0.735 -16.245 1.00 89.56 93 GLN A N 1
ATOM 672 C CA . GLN A 1 93 ? 2.584 1.733 -17.198 1.00 89.56 93 GLN A CA 1
ATOM 673 C C . GLN A 1 93 ? 4.106 1.635 -17.380 1.00 89.56 93 GLN A C 1
ATOM 675 O O . GLN A 1 93 ? 4.628 1.764 -18.490 1.00 89.56 93 GLN A O 1
ATOM 680 N N . LEU A 1 94 ? 4.842 1.360 -16.299 1.00 87.81 94 LEU A N 1
ATOM 681 C CA . LEU A 1 94 ? 6.282 1.135 -16.372 1.00 87.81 94 LEU A CA 1
ATOM 682 C C . LEU A 1 94 ? 6.606 -0.131 -17.180 1.00 87.81 94 LEU A C 1
ATOM 684 O O . LEU A 1 94 ? 7.495 -0.110 -18.024 1.00 87.81 94 LEU A O 1
ATOM 688 N N . ARG A 1 95 ? 5.871 -1.229 -16.967 1.00 88.06 95 ARG A N 1
ATOM 689 C CA . ARG A 1 95 ? 6.057 -2.473 -17.735 1.00 88.06 95 ARG A CA 1
ATOM 690 C C . ARG A 1 95 ? 5.756 -2.292 -19.219 1.00 88.06 95 ARG A C 1
ATOM 692 O O . ARG A 1 95 ? 6.495 -2.817 -20.046 1.00 88.06 95 ARG A O 1
ATOM 699 N N . GLU A 1 96 ? 4.698 -1.560 -19.546 1.00 91.38 96 GLU A N 1
ATOM 700 C CA . GLU A 1 96 ? 4.340 -1.238 -20.928 1.00 91.38 96 GLU A CA 1
ATOM 701 C C . GLU A 1 96 ? 5.444 -0.410 -21.597 1.00 91.38 96 GLU A C 1
ATOM 703 O O . GLU A 1 96 ? 5.976 -0.811 -22.630 1.00 91.38 96 GLU A O 1
ATOM 708 N N . SER A 1 97 ? 5.907 0.660 -20.944 1.00 88.56 97 SER A N 1
ATOM 709 C CA . SER A 1 97 ? 6.993 1.490 -21.486 1.00 88.56 97 SER A CA 1
ATOM 710 C C . SER A 1 97 ? 8.327 0.740 -21.613 1.00 88.56 97 SER A C 1
ATOM 712 O O . SER A 1 97 ? 9.068 0.960 -22.573 1.00 88.56 97 SER A O 1
ATOM 714 N N . LEU A 1 98 ? 8.631 -0.193 -20.705 1.00 87.75 98 LEU A N 1
ATOM 715 C CA . LEU A 1 98 ? 9.778 -1.100 -20.824 1.00 87.75 98 LEU A CA 1
ATOM 716 C C . LEU A 1 98 ? 9.663 -2.025 -22.037 1.00 87.75 98 LEU A C 1
ATOM 718 O O . LEU A 1 98 ? 10.631 -2.191 -22.777 1.00 87.75 98 LEU A O 1
ATOM 722 N N . MET A 1 99 ? 8.490 -2.617 -22.263 1.00 91.19 99 MET A N 1
ATOM 723 C CA . MET A 1 99 ? 8.263 -3.473 -23.427 1.00 91.19 99 MET A CA 1
ATOM 724 C C . MET A 1 99 ? 8.385 -2.682 -24.730 1.00 91.19 99 MET A C 1
ATOM 726 O O . MET A 1 99 ? 9.080 -3.122 -25.645 1.00 91.19 99 MET A O 1
ATOM 730 N N . ASP A 1 100 ? 7.785 -1.495 -24.802 1.00 91.19 100 ASP A N 1
ATOM 731 C CA . ASP A 1 100 ? 7.840 -0.640 -25.989 1.00 91.19 100 ASP A CA 1
ATOM 732 C C . ASP A 1 100 ? 9.262 -0.164 -26.293 1.00 91.19 100 ASP A C 1
ATOM 734 O O . ASP A 1 100 ? 9.715 -0.227 -27.439 1.00 91.19 100 ASP A O 1
ATOM 738 N N . THR A 1 101 ? 10.000 0.279 -25.271 1.00 85.81 101 THR A N 1
ATOM 739 C CA . THR A 1 101 ? 11.398 0.707 -25.437 1.00 85.81 101 THR A CA 1
ATOM 740 C C . THR A 1 101 ? 12.299 -0.456 -25.837 1.00 85.81 101 THR A C 1
ATOM 742 O O . THR A 1 101 ? 13.132 -0.289 -26.729 1.00 85.81 101 THR A O 1
ATOM 745 N N . ARG A 1 102 ? 12.092 -1.650 -25.269 1.00 88.19 102 ARG A N 1
ATOM 746 C CA . ARG A 1 102 ? 12.811 -2.869 -25.657 1.00 88.19 102 ARG A CA 1
ATOM 747 C C . ARG A 1 102 ? 12.496 -3.294 -27.092 1.00 88.19 102 ARG A C 1
ATOM 749 O O . ARG A 1 102 ? 13.417 -3.590 -27.846 1.00 88.19 102 ARG A O 1
ATOM 756 N N . ASN A 1 103 ? 11.228 -3.279 -27.497 1.00 88.81 103 ASN A N 1
ATOM 757 C CA . ASN A 1 103 ? 10.821 -3.601 -28.867 1.00 88.81 103 ASN A CA 1
ATOM 758 C C . ASN A 1 103 ? 11.406 -2.605 -29.874 1.00 88.81 103 ASN A C 1
ATOM 760 O O . ASN A 1 103 ? 11.907 -3.005 -30.924 1.00 88.81 103 ASN A O 1
ATOM 764 N N . ARG A 1 104 ? 11.398 -1.310 -29.538 1.00 85.19 104 ARG A N 1
ATOM 765 C CA . ARG A 1 104 ? 12.011 -0.268 -30.367 1.00 85.19 104 ARG A CA 1
ATOM 766 C C . ARG A 1 104 ? 13.524 -0.439 -30.465 1.00 85.19 104 ARG A C 1
ATOM 768 O O . ARG A 1 104 ? 14.075 -0.264 -31.545 1.00 85.19 104 ARG A O 1
ATOM 775 N N . LEU A 1 105 ? 14.190 -0.817 -29.376 1.00 83.88 105 LEU A N 1
ATOM 776 C CA . LEU A 1 105 ? 15.616 -1.133 -29.393 1.00 83.88 105 LEU A CA 1
ATOM 777 C C . LEU A 1 105 ? 15.936 -2.322 -30.287 1.00 83.88 105 LEU A C 1
ATOM 779 O O . LEU A 1 105 ? 16.843 -2.206 -31.097 1.00 83.88 105 LEU A O 1
ATOM 783 N N . LEU A 1 106 ? 15.168 -3.410 -30.213 1.00 85.19 106 LEU A N 1
ATOM 784 C CA . LEU A 1 106 ? 15.361 -4.566 -31.094 1.00 85.19 106 LEU A CA 1
ATOM 785 C C . LEU A 1 106 ? 15.263 -4.163 -32.575 1.00 85.19 106 LEU A C 1
ATOM 787 O O . LEU A 1 106 ? 16.141 -4.495 -33.366 1.00 85.19 106 LEU A O 1
ATOM 791 N N . GLN A 1 107 ? 14.257 -3.357 -32.934 1.00 82.12 107 GLN A N 1
ATOM 792 C CA . GLN A 1 107 ? 14.104 -2.837 -34.300 1.00 82.12 107 GLN A CA 1
ATOM 793 C C . GLN A 1 107 ? 15.276 -1.943 -34.736 1.00 82.12 107 GLN A C 1
ATOM 795 O O . GLN A 1 107 ? 15.662 -1.950 -35.905 1.00 82.12 107 GLN A O 1
ATOM 800 N N . LEU A 1 108 ? 15.829 -1.151 -33.815 1.00 77.75 108 LEU A N 1
ATOM 801 C CA . LEU A 1 108 ? 16.934 -0.235 -34.097 1.00 77.75 108 LEU A CA 1
ATOM 802 C C . LEU A 1 108 ? 18.300 -0.942 -34.116 1.00 77.75 108 LEU A C 1
ATOM 804 O O . LEU A 1 108 ? 19.153 -0.576 -34.921 1.00 77.75 108 LEU A O 1
ATOM 808 N N . GLU A 1 109 ? 18.522 -1.957 -33.281 1.00 75.12 109 GLU A N 1
ATOM 809 C CA . GLU A 1 109 ? 19.785 -2.703 -33.190 1.00 75.12 109 GLU A CA 1
ATOM 810 C C . GLU A 1 109 ? 20.048 -3.558 -34.435 1.00 75.12 109 GLU A C 1
ATOM 812 O O . GLU A 1 109 ? 21.179 -3.575 -34.932 1.00 75.12 109 GLU A O 1
ATOM 817 N N . ASP A 1 110 ? 19.004 -4.165 -35.008 1.00 71.25 110 ASP A N 1
ATOM 818 C CA . ASP A 1 110 ? 19.085 -4.873 -36.294 1.00 71.25 110 ASP A CA 1
ATOM 819 C C . ASP A 1 110 ? 19.572 -3.944 -37.423 1.00 71.25 110 ASP A C 1
ATOM 821 O O . ASP A 1 110 ? 20.343 -4.335 -38.308 1.00 71.25 110 ASP A O 1
ATOM 825 N N . VAL A 1 111 ? 19.183 -2.668 -37.365 1.00 66.81 111 VAL A N 1
ATOM 826 C CA . VAL A 1 111 ? 19.612 -1.638 -38.318 1.00 66.81 111 VAL A CA 1
ATOM 827 C C . VAL A 1 111 ? 21.006 -1.101 -37.966 1.00 66.81 111 VAL A C 1
ATOM 829 O O . VAL A 1 1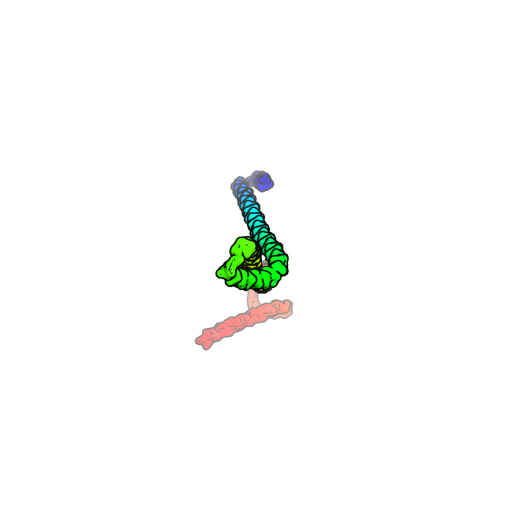11 ? 21.823 -0.913 -38.870 1.00 66.81 111 VAL A O 1
ATOM 832 N N . SER A 1 112 ? 21.316 -0.903 -36.681 1.00 64.56 112 SER A N 1
ATOM 833 C CA . SER A 1 112 ? 22.576 -0.316 -36.199 1.00 64.56 112 SER A CA 1
ATOM 834 C C . SER A 1 112 ? 23.788 -1.206 -36.464 1.00 64.56 112 SER A C 1
ATOM 836 O O . SER A 1 112 ? 24.802 -0.722 -36.961 1.00 64.56 112 SER A O 1
ATOM 838 N N . ASN A 1 113 ? 23.688 -2.518 -36.223 1.00 67.44 113 ASN A N 1
ATOM 839 C CA . ASN A 1 113 ? 24.820 -3.436 -36.409 1.00 67.44 113 ASN A CA 1
ATOM 840 C C . ASN A 1 113 ? 25.307 -3.475 -37.870 1.00 67.44 113 ASN A C 1
ATOM 842 O O . ASN A 1 113 ? 26.496 -3.640 -38.144 1.00 67.44 113 ASN A O 1
ATOM 846 N N . THR A 1 114 ? 24.398 -3.262 -38.828 1.00 65.75 114 THR A N 1
ATOM 847 C CA . THR A 1 114 ? 24.753 -3.127 -40.249 1.00 65.75 114 THR A CA 1
ATOM 848 C C . THR A 1 114 ? 25.138 -1.694 -40.634 1.00 65.75 114 THR A C 1
ATOM 850 O O . THR A 1 114 ? 25.910 -1.500 -41.575 1.00 65.75 114 THR A O 1
ATOM 853 N N . ALA A 1 115 ? 24.633 -0.688 -39.916 1.00 65.38 115 ALA A N 1
ATOM 854 C CA . ALA A 1 115 ? 24.927 0.726 -40.122 1.00 65.38 115 ALA A CA 1
ATOM 855 C C . ALA A 1 115 ? 26.346 1.110 -39.682 1.00 65.38 115 ALA A C 1
ATOM 857 O O . ALA A 1 115 ? 27.008 1.841 -40.415 1.00 65.38 115 ALA A O 1
ATOM 858 N N . ASP A 1 116 ? 26.839 0.586 -38.559 1.00 69.38 116 ASP A N 1
ATOM 859 C CA . ASP A 1 116 ? 28.182 0.870 -38.031 1.00 69.38 116 ASP A CA 1
ATOM 860 C C . ASP A 1 116 ? 29.268 0.447 -39.018 1.00 69.38 116 ASP A C 1
ATOM 862 O O . ASP A 1 116 ? 30.132 1.244 -39.396 1.00 69.38 116 ASP A O 1
ATOM 866 N N . LEU A 1 117 ? 29.177 -0.793 -39.506 1.00 70.88 117 LEU A N 1
ATOM 867 C CA . LEU A 1 117 ? 30.126 -1.337 -40.472 1.00 70.88 117 LEU A CA 1
ATOM 868 C C . LEU A 1 117 ? 30.066 -0.560 -41.798 1.00 70.88 117 LEU A C 1
ATOM 870 O O . LEU A 1 117 ? 31.099 -0.191 -42.356 1.00 70.88 117 LEU A O 1
ATOM 874 N N . ARG A 1 118 ? 28.855 -0.238 -42.279 1.00 71.75 118 ARG A N 1
ATOM 875 C CA . ARG A 1 118 ? 28.654 0.550 -43.509 1.00 71.75 118 ARG A CA 1
ATOM 876 C C . ARG A 1 118 ? 29.150 1.988 -43.370 1.00 71.75 118 ARG A C 1
ATOM 878 O O . ARG A 1 118 ? 29.758 2.492 -44.308 1.00 71.75 118 ARG A O 1
ATOM 885 N N . SER A 1 119 ? 28.938 2.631 -42.223 1.00 76.56 119 SER A N 1
ATOM 886 C CA . SER A 1 119 ? 29.423 3.984 -41.928 1.00 76.56 119 SER A CA 1
ATOM 887 C C . SER A 1 119 ? 30.951 4.014 -41.893 1.00 76.56 119 SER A C 1
ATOM 889 O O . SER A 1 119 ? 31.565 4.847 -42.557 1.00 76.56 119 SER A O 1
ATOM 891 N N . GLN A 1 120 ? 31.592 3.050 -41.223 1.00 78.75 120 GLN A N 1
ATOM 892 C CA . GLN A 1 120 ? 33.055 2.940 -41.200 1.00 78.75 120 GLN A CA 1
ATOM 893 C C . GLN A 1 120 ? 33.648 2.675 -42.592 1.00 78.75 120 GLN A C 1
ATOM 895 O O . GLN A 1 120 ? 34.639 3.305 -42.966 1.00 78.75 120 GLN A O 1
ATOM 900 N N . MET A 1 121 ? 33.037 1.786 -43.384 1.00 77.31 121 MET A N 1
ATOM 901 C CA . MET A 1 121 ? 33.464 1.532 -44.765 1.00 77.31 121 MET A CA 1
ATOM 902 C C . MET A 1 121 ? 33.274 2.762 -45.663 1.00 77.31 121 MET A C 1
ATOM 904 O O . MET A 1 121 ? 34.170 3.084 -46.440 1.00 77.31 121 MET A O 1
ATOM 908 N N . LEU A 1 122 ? 32.156 3.487 -45.530 1.00 76.00 122 LEU A N 1
ATOM 909 C CA . LEU A 1 122 ? 31.900 4.728 -46.267 1.00 76.00 122 LEU A CA 1
ATOM 910 C C . LEU A 1 122 ? 32.888 5.831 -45.885 1.00 76.00 122 LEU A C 1
ATOM 912 O O . LEU A 1 122 ? 33.430 6.475 -46.777 1.00 76.00 122 LEU A O 1
ATOM 916 N N . LYS A 1 123 ? 33.187 6.018 -44.594 1.00 81.38 123 LYS A N 1
ATOM 917 C CA . LYS A 1 123 ? 34.203 6.977 -44.128 1.00 81.38 123 LYS A CA 1
ATOM 918 C C . LYS A 1 123 ? 35.577 6.672 -44.725 1.00 81.38 123 LYS A C 1
ATOM 920 O O . LYS A 1 123 ? 36.236 7.580 -45.222 1.00 81.38 123 LYS A O 1
ATOM 925 N N . ARG A 1 124 ? 35.991 5.397 -44.741 1.00 80.31 124 ARG A N 1
ATOM 926 C CA . ARG A 1 124 ? 37.250 4.969 -45.383 1.00 80.31 124 ARG A CA 1
ATOM 927 C C . ARG A 1 124 ? 37.246 5.241 -46.889 1.00 80.31 124 ARG A C 1
ATOM 929 O O . ARG A 1 124 ? 38.190 5.841 -47.391 1.00 80.31 124 ARG A O 1
ATOM 936 N N . ALA A 1 125 ? 36.165 4.891 -47.586 1.00 75.25 125 ALA A N 1
ATOM 937 C CA . ALA A 1 125 ? 36.022 5.152 -49.018 1.00 75.25 125 ALA A CA 1
ATOM 938 C C . ALA A 1 125 ? 36.033 6.657 -49.350 1.00 75.25 125 ALA A C 1
ATOM 940 O O . ALA A 1 125 ? 36.628 7.065 -50.342 1.00 75.25 125 ALA A O 1
ATOM 941 N N . VAL A 1 126 ? 35.422 7.499 -48.510 1.00 79.50 126 VAL A N 1
ATOM 942 C CA . VAL A 1 126 ? 35.448 8.967 -48.637 1.00 79.50 126 VAL A CA 1
ATOM 943 C C . VAL A 1 126 ? 36.867 9.513 -48.485 1.00 79.50 126 VAL A C 1
ATOM 945 O O . VAL A 1 126 ? 37.274 10.363 -49.273 1.00 79.50 126 VAL A O 1
ATOM 948 N N . ILE A 1 127 ? 37.644 9.006 -47.522 1.00 79.38 127 ILE A N 1
ATOM 949 C CA . ILE A 1 127 ? 39.051 9.396 -47.330 1.00 79.38 127 ILE A CA 1
ATOM 950 C C . ILE A 1 127 ? 39.893 9.018 -48.560 1.00 79.38 127 ILE A C 1
ATOM 952 O O . ILE A 1 127 ? 40.640 9.852 -49.073 1.00 79.38 127 ILE A O 1
ATOM 956 N N . GLU A 1 128 ? 39.734 7.799 -49.081 1.00 73.75 128 GLU A N 1
ATOM 957 C CA . GLU A 1 128 ? 40.439 7.338 -50.286 1.00 73.75 128 GLU A CA 1
ATOM 958 C C . GLU A 1 128 ? 40.051 8.134 -51.543 1.00 73.75 128 GLU A C 1
ATOM 960 O O . GLU A 1 128 ? 40.912 8.478 -52.355 1.00 73.75 128 GLU A O 1
ATOM 965 N N . LEU A 1 129 ? 38.763 8.457 -51.709 1.00 70.50 129 LEU A N 1
ATOM 966 C CA . LEU A 1 129 ? 38.265 9.250 -52.835 1.00 70.50 129 LEU A CA 1
ATOM 967 C C . LEU A 1 129 ? 38.720 10.710 -52.752 1.00 70.50 129 LEU A C 1
ATOM 969 O O . LEU A 1 129 ? 39.123 11.257 -53.775 1.00 70.50 129 LEU A O 1
ATOM 973 N N . ASN A 1 130 ? 38.745 11.318 -51.563 1.00 70.06 130 ASN A N 1
ATOM 974 C CA . ASN A 1 130 ? 39.315 12.654 -51.361 1.00 70.06 130 ASN A CA 1
ATOM 975 C C . ASN A 1 130 ? 40.792 12.707 -51.776 1.00 70.06 130 ASN A C 1
ATOM 977 O O . ASN A 1 130 ? 41.188 13.631 -52.484 1.00 70.06 130 ASN A O 1
ATOM 981 N N . GLY A 1 131 ? 41.580 11.680 -51.439 1.00 68.44 131 GLY A N 1
ATOM 982 C CA . GLY A 1 131 ? 42.972 11.566 -51.891 1.00 68.44 131 GLY A CA 1
ATOM 983 C C . GLY A 1 131 ? 43.125 11.484 -53.419 1.00 68.44 131 GLY A C 1
ATOM 984 O O . GLY A 1 131 ? 44.136 11.927 -53.960 1.00 68.44 131 GLY A O 1
ATOM 985 N N . ARG A 1 132 ? 42.114 10.965 -54.134 1.00 64.50 132 ARG A N 1
ATOM 986 C CA . ARG A 1 132 ? 42.079 10.881 -55.609 1.00 64.50 132 ARG A CA 1
ATOM 987 C C . ARG A 1 132 ? 41.521 12.140 -56.283 1.00 64.50 132 ARG A C 1
ATOM 989 O O . ARG A 1 132 ? 41.943 12.459 -57.389 1.00 64.50 132 ARG A O 1
ATOM 996 N N . VAL A 1 133 ? 40.606 12.871 -55.642 1.00 62.81 133 VAL A N 1
ATOM 997 C CA . VAL A 1 133 ? 40.094 14.171 -56.132 1.00 62.81 133 VAL A CA 1
ATOM 998 C C . VAL A 1 133 ? 41.209 15.206 -56.203 1.00 62.81 133 VAL A C 1
ATOM 1000 O O . VAL A 1 133 ? 41.302 15.941 -57.187 1.00 62.81 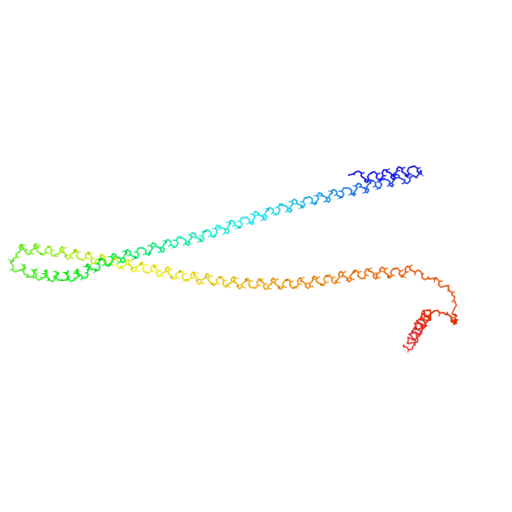133 VAL A O 1
ATOM 1003 N N . SER A 1 134 ? 42.117 15.197 -55.224 1.00 59.81 134 SER A N 1
ATOM 1004 C CA . SER A 1 134 ? 43.336 16.014 -55.232 1.00 59.81 134 SER A CA 1
ATOM 1005 C C . SER A 1 134 ? 44.266 15.730 -56.425 1.00 59.81 134 SER A C 1
ATOM 1007 O O . SER A 1 134 ? 45.172 16.518 -56.675 1.00 59.81 134 SER A O 1
ATOM 1009 N N . ALA A 1 135 ? 44.030 14.647 -57.179 1.00 60.44 135 ALA A N 1
ATOM 1010 C CA . ALA A 1 135 ? 44.802 14.235 -58.351 1.00 60.44 135 ALA A CA 1
ATOM 1011 C C . ALA A 1 135 ? 44.125 14.533 -59.714 1.00 60.44 135 ALA A C 1
ATOM 1013 O O . ALA A 1 135 ? 44.634 14.088 -60.740 1.00 60.44 135 ALA A O 1
ATOM 1014 N N . GLY A 1 136 ? 43.020 15.300 -59.765 1.00 59.53 136 GLY A N 1
ATOM 1015 C CA . GLY A 1 136 ? 42.587 15.981 -61.004 1.00 59.53 136 GLY A CA 1
ATOM 1016 C C . GLY A 1 136 ? 41.252 15.575 -61.654 1.00 59.53 136 GLY A C 1
ATOM 1017 O O . GLY A 1 136 ? 40.938 16.097 -62.718 1.00 59.53 136 GLY A O 1
ATOM 1018 N N . ASN A 1 137 ? 40.424 14.725 -61.037 1.00 60.22 137 ASN A N 1
ATOM 1019 C CA . ASN A 1 137 ? 39.054 14.443 -61.508 1.00 60.22 137 ASN A CA 1
ATOM 1020 C C . ASN A 1 137 ? 38.035 15.081 -60.542 1.00 60.22 137 ASN A C 1
ATOM 1022 O O . ASN A 1 137 ? 37.841 14.576 -59.442 1.00 60.22 137 ASN A O 1
ATOM 1026 N N . SER A 1 138 ? 37.413 16.215 -60.890 1.00 63.56 138 SER A N 1
ATOM 1027 C CA . SER A 1 138 ? 36.844 17.107 -59.857 1.00 63.56 138 SER A CA 1
ATOM 1028 C C . SER A 1 138 ? 35.319 17.070 -59.669 1.00 63.56 138 SER A C 1
ATOM 1030 O O . SER A 1 138 ? 34.863 17.055 -58.529 1.00 63.56 138 SER A O 1
ATOM 1032 N N . GLN A 1 139 ? 34.499 17.028 -60.724 1.00 67.38 139 GLN A N 1
ATOM 1033 C CA . GLN A 1 139 ? 33.045 17.241 -60.563 1.00 67.38 139 GLN A CA 1
ATOM 1034 C C . GLN A 1 139 ? 32.268 15.996 -60.102 1.00 67.38 139 GLN A C 1
ATOM 1036 O O . GLN A 1 139 ? 31.619 16.029 -59.057 1.00 67.38 139 GLN A O 1
ATOM 1041 N N . ASN A 1 140 ? 32.385 14.865 -60.806 1.00 69.12 140 ASN A N 1
ATOM 1042 C CA . ASN A 1 140 ? 31.627 13.645 -60.470 1.00 69.12 140 ASN A CA 1
ATOM 1043 C C . ASN A 1 140 ? 32.021 13.045 -59.109 1.00 69.12 140 ASN A C 1
ATOM 1045 O O . ASN A 1 140 ? 31.216 12.389 -58.445 1.00 69.12 140 ASN A O 1
ATOM 1049 N N . LEU A 1 141 ? 33.264 13.275 -58.683 1.00 68.56 141 LEU A N 1
ATOM 1050 C CA . LEU A 1 141 ? 33.761 12.824 -57.389 1.00 68.56 141 LEU A CA 1
ATOM 1051 C C . LEU A 1 141 ? 33.268 13.716 -56.240 1.00 68.56 141 LEU A C 1
ATOM 1053 O O . LEU A 1 141 ? 32.932 13.184 -55.184 1.00 68.56 141 LEU A O 1
ATOM 1057 N N . GLY A 1 142 ? 33.126 15.029 -56.454 1.00 72.06 142 GLY A N 1
ATOM 1058 C CA . GLY A 1 142 ? 32.540 15.944 -55.468 1.00 72.06 142 GLY A CA 1
ATOM 1059 C C . GLY A 1 142 ? 31.096 15.578 -55.103 1.00 72.06 142 GLY A C 1
ATOM 1060 O O . GLY A 1 142 ? 30.752 15.494 -53.925 1.00 72.06 142 GLY A O 1
ATOM 1061 N N . GLU A 1 143 ? 30.262 15.249 -56.094 1.00 76.69 143 GLU A N 1
ATOM 1062 C CA . GLU A 1 143 ? 28.880 14.804 -55.853 1.00 76.69 143 GLU A CA 1
ATOM 1063 C C . GLU A 1 143 ? 28.791 13.429 -55.171 1.00 76.69 143 GLU A C 1
ATOM 1065 O O . GLU A 1 143 ? 27.859 13.154 -54.409 1.00 76.69 143 GLU A O 1
ATOM 1070 N N . ALA A 1 144 ? 29.730 12.525 -55.461 1.00 74.75 144 ALA A N 1
ATOM 1071 C CA . ALA A 1 144 ? 29.801 11.223 -54.802 1.00 74.75 144 ALA A CA 1
ATOM 1072 C C . ALA A 1 144 ? 30.202 11.367 -53.324 1.00 74.75 144 ALA A C 1
ATOM 1074 O O . ALA A 1 144 ? 29.609 10.716 -52.462 1.00 74.75 144 ALA A O 1
ATOM 1075 N N . LEU A 1 145 ? 31.147 12.264 -53.028 1.00 78.88 145 LEU A N 1
ATOM 1076 C CA . LEU A 1 145 ? 31.577 12.592 -51.669 1.00 78.88 145 LEU A CA 1
ATOM 1077 C C . LEU A 1 145 ? 30.457 13.255 -50.861 1.00 78.88 145 LEU A C 1
ATOM 1079 O O . LEU A 1 145 ? 30.215 12.844 -49.729 1.00 78.88 145 LEU A O 1
ATOM 1083 N N . ALA A 1 146 ? 29.715 14.198 -51.449 1.00 78.19 146 ALA A N 1
ATOM 1084 C CA . ALA A 1 146 ? 28.568 14.830 -50.793 1.00 78.19 146 ALA A CA 1
ATOM 1085 C C . ALA A 1 146 ? 27.465 13.813 -50.440 1.00 78.19 146 ALA A C 1
ATOM 1087 O O . ALA A 1 146 ? 26.961 13.802 -49.318 1.00 78.19 146 ALA A O 1
ATOM 1088 N N . ARG A 1 147 ? 27.142 12.890 -51.361 1.00 78.81 147 ARG A N 1
ATOM 1089 C CA . ARG A 1 147 ? 26.179 11.797 -51.113 1.00 78.81 147 ARG A CA 1
ATOM 1090 C C . ARG A 1 147 ? 26.667 10.784 -50.077 1.00 78.81 147 ARG A C 1
ATOM 1092 O O . ARG A 1 147 ? 25.859 10.189 -49.365 1.00 78.81 147 ARG A O 1
ATOM 1099 N N . ALA A 1 148 ? 27.973 10.540 -50.011 1.00 75.81 148 ALA A N 1
ATOM 1100 C CA . ALA A 1 148 ? 28.557 9.669 -48.999 1.00 75.81 148 ALA A CA 1
ATOM 1101 C C . ALA A 1 148 ? 28.552 10.338 -47.615 1.00 75.81 148 ALA A C 1
ATOM 1103 O O . ALA A 1 148 ? 28.186 9.684 -46.642 1.00 75.81 148 ALA A O 1
ATOM 1104 N N . ALA A 1 149 ? 28.867 11.634 -47.535 1.00 78.56 149 ALA A N 1
ATOM 1105 C CA . ALA A 1 149 ? 28.810 12.419 -46.304 1.00 78.56 149 ALA A CA 1
ATOM 1106 C C . ALA A 1 149 ? 27.387 12.477 -45.727 1.00 78.56 149 ALA A C 1
ATOM 1108 O O . ALA A 1 149 ? 27.195 12.138 -44.563 1.00 78.56 149 ALA A O 1
ATOM 1109 N N . SER A 1 150 ? 26.374 12.767 -46.552 1.00 79.06 150 SER A N 1
ATOM 1110 C CA . SER A 1 150 ? 24.974 12.788 -46.098 1.00 79.06 150 SER A CA 1
ATOM 1111 C C . SER A 1 150 ? 24.481 11.412 -45.629 1.00 79.06 150 SER A C 1
ATOM 1113 O O . SER A 1 150 ? 23.663 11.302 -44.718 1.00 79.06 150 SER A O 1
ATOM 1115 N N . ARG A 1 151 ? 24.980 10.327 -46.240 1.00 81.38 151 ARG A N 1
ATOM 1116 C CA . ARG A 1 151 ? 24.700 8.954 -45.792 1.00 81.38 151 ARG A CA 1
ATOM 1117 C C . ARG A 1 151 ? 25.373 8.633 -44.462 1.00 81.38 151 ARG A C 1
ATOM 1119 O O . ARG A 1 151 ? 24.762 7.943 -43.657 1.00 81.38 151 ARG A O 1
ATOM 1126 N N . ILE A 1 152 ? 26.600 9.098 -44.241 1.00 80.44 152 ILE A N 1
ATOM 1127 C CA . ILE A 1 152 ? 27.307 8.930 -42.966 1.00 80.44 152 ILE A CA 1
ATOM 1128 C C . ILE A 1 152 ? 26.546 9.654 -41.852 1.00 80.44 152 ILE A C 1
ATOM 1130 O O . ILE A 1 152 ? 26.243 9.027 -40.844 1.00 80.44 152 ILE A O 1
ATOM 1134 N N . GLU A 1 153 ? 26.155 10.907 -42.077 1.00 80.44 153 GLU A N 1
ATOM 1135 C CA . GLU A 1 153 ? 25.395 11.715 -41.115 1.00 80.44 153 GLU A CA 1
ATOM 1136 C C . GLU A 1 153 ? 24.054 11.052 -40.745 1.00 80.44 153 GLU A C 1
ATOM 1138 O O . GLU A 1 153 ? 23.714 10.918 -39.571 1.00 80.44 153 GLU A O 1
ATOM 1143 N N . ALA A 1 154 ? 23.327 10.514 -41.732 1.00 80.69 154 ALA A N 1
ATOM 1144 C CA . ALA A 1 154 ? 22.091 9.768 -41.484 1.00 80.69 154 ALA A CA 1
ATOM 1145 C C . ALA A 1 154 ? 22.305 8.460 -40.691 1.00 80.69 154 ALA A C 1
ATOM 1147 O O . ALA A 1 154 ? 21.412 8.031 -39.957 1.00 80.69 154 ALA A O 1
ATOM 1148 N N . LEU A 1 155 ? 23.457 7.797 -40.845 1.00 80.38 155 LEU A N 1
ATOM 1149 C CA . LEU A 1 155 ? 23.800 6.597 -40.072 1.00 80.38 155 LEU A CA 1
ATOM 1150 C C . LEU A 1 155 ? 24.218 6.956 -38.639 1.00 80.38 155 LEU A C 1
ATOM 1152 O O . LEU A 1 155 ? 23.834 6.250 -37.713 1.00 80.38 155 LEU A O 1
ATOM 1156 N N . GLU A 1 156 ? 24.943 8.058 -38.448 1.00 80.81 156 GLU A N 1
ATOM 1157 C CA . GLU A 1 156 ? 25.328 8.574 -37.126 1.00 80.81 156 GLU A CA 1
ATOM 1158 C C . GLU A 1 156 ? 24.111 9.036 -36.313 1.00 80.81 156 GLU A C 1
ATOM 1160 O O . GLU A 1 156 ? 23.993 8.687 -35.140 1.00 80.81 156 GLU A O 1
ATOM 1165 N N . ALA A 1 157 ? 23.147 9.715 -36.944 1.00 82.75 157 ALA A N 1
ATOM 1166 C CA . ALA A 1 157 ? 21.889 10.087 -36.293 1.00 82.75 157 ALA A CA 1
ATOM 1167 C C . ALA A 1 157 ? 21.119 8.853 -35.781 1.00 82.75 157 ALA A C 1
ATOM 1169 O O . ALA A 1 157 ? 20.646 8.828 -34.646 1.00 82.75 157 ALA A O 1
ATOM 1170 N N . ARG A 1 158 ? 21.062 7.777 -36.581 1.00 79.81 158 ARG A N 1
ATOM 1171 C CA . ARG A 1 158 ? 20.441 6.504 -36.168 1.00 79.81 158 ARG A CA 1
ATOM 1172 C C . ARG A 1 158 ? 21.195 5.819 -35.026 1.00 79.81 158 ARG A C 1
ATOM 1174 O O . ARG A 1 158 ? 20.559 5.226 -34.159 1.00 79.81 158 ARG A O 1
ATOM 1181 N N . GLN A 1 159 ? 22.526 5.903 -34.995 1.00 80.19 159 GLN A N 1
ATOM 1182 C CA . GLN A 1 159 ? 23.317 5.407 -33.861 1.00 80.19 159 GLN A CA 1
ATOM 1183 C C . GLN A 1 159 ? 22.997 6.180 -32.577 1.00 80.19 159 GLN A C 1
ATOM 1185 O O . GLN A 1 159 ? 22.851 5.577 -31.513 1.00 80.19 159 GLN A O 1
ATOM 1190 N N . GLN A 1 160 ? 22.850 7.504 -32.665 1.00 85.00 160 GLN A N 1
ATOM 1191 C CA . GLN A 1 160 ? 22.440 8.326 -31.526 1.00 85.00 160 GLN A CA 1
ATOM 1192 C C . GLN A 1 160 ? 21.059 7.928 -30.999 1.00 85.00 160 GLN A C 1
ATOM 1194 O O . GLN A 1 160 ? 20.911 7.756 -29.791 1.00 85.00 160 GLN A O 1
ATOM 1199 N N . GLU A 1 161 ? 20.086 7.664 -31.874 1.00 82.81 161 GLU A N 1
ATOM 1200 C CA . GLU A 1 161 ? 18.764 7.168 -31.462 1.00 82.81 161 GLU A CA 1
ATOM 1201 C C . GLU A 1 161 ? 18.838 5.831 -30.701 1.00 82.81 161 GLU A C 1
ATOM 1203 O O . GLU A 1 161 ? 18.136 5.648 -29.702 1.00 82.81 161 GLU A O 1
ATOM 1208 N N . VAL A 1 162 ? 19.706 4.903 -31.126 1.00 83.25 162 VAL A N 1
ATOM 1209 C CA . VAL A 1 162 ? 19.937 3.622 -30.428 1.00 83.25 162 VAL A CA 1
ATOM 1210 C C . VAL A 1 162 ? 20.514 3.865 -29.034 1.00 83.25 162 VAL A C 1
ATOM 1212 O O . VAL A 1 162 ? 20.051 3.273 -28.057 1.00 83.25 162 VAL A O 1
ATOM 1215 N N . LEU A 1 163 ? 21.515 4.741 -28.918 1.00 84.94 163 LEU A N 1
ATOM 1216 C CA . LEU A 1 163 ? 22.144 5.065 -27.637 1.00 84.94 163 LEU A CA 1
ATOM 1217 C C . LEU A 1 163 ? 21.158 5.733 -26.674 1.00 84.94 163 LEU A C 1
ATOM 1219 O O . LEU A 1 163 ? 21.094 5.344 -25.507 1.00 84.94 163 LEU A O 1
ATOM 1223 N N . GLU A 1 164 ? 20.353 6.680 -27.154 1.00 87.12 164 GLU A N 1
ATOM 1224 C CA . GLU A 1 164 ? 19.291 7.298 -26.357 1.00 87.12 164 GLU A CA 1
ATOM 1225 C C . GLU A 1 164 ? 18.261 6.269 -25.891 1.00 87.12 164 GLU A C 1
ATOM 1227 O O . GLU A 1 164 ? 17.853 6.274 -24.728 1.00 87.12 164 GLU A O 1
ATOM 1232 N N . ALA A 1 165 ? 17.844 5.361 -26.775 1.00 81.62 165 ALA A N 1
ATOM 1233 C CA . ALA A 1 165 ? 16.899 4.312 -26.424 1.00 81.62 165 ALA A CA 1
ATOM 1234 C C . ALA A 1 165 ? 17.483 3.345 -25.376 1.00 81.62 165 ALA A C 1
ATOM 1236 O O . ALA A 1 165 ? 16.772 2.972 -24.442 1.00 81.62 165 ALA A O 1
ATOM 1237 N N . ARG A 1 166 ? 18.784 3.016 -25.447 1.00 85.56 166 ARG A N 1
ATOM 1238 C CA . ARG A 1 166 ? 19.486 2.204 -24.432 1.00 85.56 166 ARG A CA 1
ATOM 1239 C C . ARG A 1 166 ? 19.558 2.912 -23.082 1.00 85.56 166 ARG A C 1
ATOM 1241 O O . ARG A 1 166 ? 19.308 2.290 -22.055 1.00 85.56 166 ARG A O 1
ATOM 1248 N N . GLN A 1 167 ? 19.855 4.211 -23.074 1.00 89.50 167 GLN A N 1
ATOM 1249 C CA . GLN A 1 167 ? 19.859 5.010 -21.844 1.00 89.50 167 GLN A CA 1
ATOM 1250 C C . GLN A 1 167 ? 18.464 5.078 -21.209 1.00 89.50 167 GLN A C 1
ATOM 1252 O O . GLN A 1 167 ? 18.334 4.936 -19.993 1.00 89.50 167 GLN A O 1
ATOM 1257 N N . ARG A 1 168 ? 17.414 5.245 -22.025 1.00 89.44 168 ARG A N 1
ATOM 1258 C CA . ARG A 1 168 ? 16.020 5.214 -21.554 1.00 89.44 168 ARG A CA 1
ATOM 1259 C C . ARG A 1 168 ? 15.650 3.849 -20.976 1.00 89.44 168 ARG A C 1
ATOM 1261 O O . ARG A 1 168 ? 15.050 3.813 -19.906 1.00 89.44 168 ARG A O 1
ATOM 1268 N N . LEU A 1 169 ? 16.042 2.753 -21.630 1.00 88.12 169 LEU A N 1
ATOM 1269 C CA . LEU A 1 169 ? 15.815 1.399 -21.119 1.00 88.12 169 LEU A CA 1
ATOM 1270 C C . LEU A 1 169 ? 16.495 1.205 -19.756 1.00 88.12 169 LEU A C 1
ATOM 1272 O O . LEU A 1 169 ? 15.824 0.837 -18.798 1.00 88.12 169 LEU A O 1
ATOM 1276 N N . ALA A 1 170 ? 17.778 1.555 -19.634 1.00 88.25 170 ALA A N 1
ATOM 1277 C CA . ALA A 1 170 ? 18.517 1.436 -18.376 1.00 88.25 170 ALA A CA 1
ATOM 1278 C C . ALA A 1 170 ? 17.889 2.265 -17.237 1.00 88.25 170 ALA A C 1
ATOM 1280 O O . ALA A 1 170 ? 17.825 1.820 -16.091 1.00 88.25 170 ALA A O 1
ATOM 1281 N N . ALA A 1 171 ? 17.383 3.467 -17.539 1.00 90.56 171 ALA A N 1
ATOM 1282 C CA . ALA A 1 171 ? 16.687 4.298 -16.558 1.00 90.56 171 ALA A CA 1
ATOM 1283 C C . ALA A 1 171 ? 15.360 3.671 -16.092 1.00 90.56 171 ALA A C 1
ATOM 1285 O O . ALA A 1 171 ? 15.045 3.715 -14.900 1.00 90.56 171 ALA A O 1
ATOM 1286 N N . LEU A 1 172 ? 14.594 3.074 -17.011 1.00 87.44 172 LEU A N 1
ATOM 1287 C CA . LEU A 1 172 ? 13.343 2.383 -16.692 1.00 87.44 172 LEU A CA 1
ATOM 1288 C C . LEU A 1 172 ? 13.588 1.084 -15.909 1.00 87.44 172 LEU A C 1
ATOM 1290 O O . LEU A 1 172 ? 12.854 0.807 -14.962 1.00 87.44 172 LEU A O 1
ATOM 1294 N N . GLU A 1 173 ? 14.636 0.327 -16.238 1.00 89.06 173 GLU A N 1
ATOM 1295 C CA . GLU A 1 173 ? 15.052 -0.870 -15.493 1.00 89.06 173 GLU A CA 1
ATOM 1296 C C . GLU A 1 173 ? 15.466 -0.509 -14.060 1.00 89.06 173 GLU A C 1
ATOM 1298 O O . GLU A 1 173 ? 14.994 -1.124 -13.104 1.00 89.06 173 GLU A O 1
ATOM 1303 N N . ALA A 1 174 ? 16.247 0.562 -13.883 1.00 90.88 174 ALA A N 1
ATOM 1304 C CA . ALA A 1 174 ? 16.604 1.066 -12.557 1.00 90.88 174 ALA A CA 1
ATOM 1305 C C . ALA A 1 174 ? 15.374 1.546 -11.760 1.00 90.88 174 ALA A C 1
ATOM 1307 O O . ALA A 1 174 ? 15.299 1.367 -10.541 1.00 90.88 174 ALA A O 1
ATOM 1308 N N . ALA A 1 175 ? 14.390 2.157 -12.426 1.00 85.62 175 ALA A N 1
ATOM 1309 C CA . ALA A 1 175 ? 13.126 2.533 -11.796 1.00 85.62 175 ALA A CA 1
ATOM 1310 C C . ALA A 1 175 ? 12.302 1.298 -11.384 1.00 85.62 175 ALA A C 1
ATOM 1312 O O . ALA A 1 175 ? 11.739 1.275 -10.286 1.00 85.62 175 ALA A O 1
ATOM 1313 N N . GLN A 1 176 ? 12.277 0.253 -12.217 1.00 88.00 176 GLN A N 1
ATOM 1314 C CA . GLN A 1 176 ? 11.624 -1.021 -11.911 1.00 88.00 176 GLN A CA 1
ATOM 1315 C C . GLN A 1 176 ? 12.277 -1.711 -10.712 1.00 88.00 176 GLN A C 1
ATOM 1317 O O . GLN A 1 176 ? 11.577 -2.203 -9.824 1.00 88.00 176 GLN A O 1
ATOM 1322 N N . GLU A 1 177 ? 13.608 -1.716 -10.654 1.00 88.81 177 GLU A N 1
ATOM 1323 C CA . GLU A 1 177 ? 14.354 -2.310 -9.552 1.00 88.81 177 GLU A CA 1
ATOM 1324 C C . GLU A 1 177 ? 14.043 -1.596 -8.230 1.00 88.81 177 GLU A C 1
ATOM 1326 O O . GLU A 1 177 ? 13.675 -2.251 -7.253 1.00 88.81 177 GLU A O 1
ATOM 1331 N N . LYS A 1 178 ? 14.057 -0.256 -8.211 1.00 88.81 178 LYS A N 1
ATOM 1332 C CA . LYS A 1 178 ? 13.670 0.540 -7.030 1.00 88.81 178 LYS A CA 1
ATOM 1333 C C . LYS A 1 178 ? 12.248 0.238 -6.558 1.00 88.81 178 LYS A C 1
ATOM 1335 O O . LYS A 1 178 ? 12.021 0.093 -5.357 1.00 88.81 178 LYS A O 1
ATOM 1340 N N . LEU A 1 179 ? 11.293 0.113 -7.483 1.00 82.75 179 LEU A N 1
ATOM 1341 C CA . LEU A 1 179 ? 9.915 -0.263 -7.148 1.00 82.75 179 LEU A CA 1
ATOM 1342 C C . LEU A 1 179 ? 9.840 -1.676 -6.558 1.00 82.75 179 LEU A C 1
ATOM 1344 O O . LEU A 1 179 ? 9.130 -1.889 -5.575 1.00 82.75 179 LEU A O 1
ATOM 1348 N N . SER A 1 180 ? 10.603 -2.629 -7.102 1.00 83.31 180 SER A N 1
ATOM 1349 C CA . SER A 1 180 ? 10.650 -4.005 -6.593 1.00 83.31 180 SER A CA 1
ATOM 1350 C C . SER A 1 180 ? 11.262 -4.095 -5.189 1.00 83.31 180 SER A C 1
ATOM 1352 O O . SER A 1 180 ? 10.707 -4.762 -4.315 1.00 83.31 180 SER A O 1
ATOM 1354 N N . GLN A 1 181 ? 12.345 -3.357 -4.929 1.00 87.56 181 GLN A N 1
ATOM 1355 C CA . GLN A 1 181 ? 12.978 -3.273 -3.613 1.00 87.56 181 GLN A CA 1
ATOM 1356 C C . GLN A 1 181 ? 12.043 -2.607 -2.595 1.00 87.56 181 GLN A C 1
ATOM 1358 O O . GLN A 1 181 ? 11.859 -3.123 -1.492 1.00 87.56 181 GLN A O 1
ATOM 1363 N N . GLY A 1 182 ? 11.369 -1.518 -2.984 1.00 83.19 182 GLY A N 1
ATOM 1364 C CA . GLY A 1 182 ? 10.344 -0.874 -2.159 1.00 83.19 182 GLY A CA 1
ATOM 1365 C C . GLY A 1 182 ? 9.155 -1.795 -1.852 1.00 83.19 182 GLY A C 1
ATOM 1366 O O . GLY A 1 182 ? 8.642 -1.787 -0.734 1.00 83.19 182 GLY A O 1
ATOM 1367 N N . ALA A 1 183 ? 8.744 -2.642 -2.804 1.00 78.19 183 ALA A N 1
ATOM 1368 C CA . ALA A 1 183 ? 7.720 -3.667 -2.590 1.00 78.19 183 ALA A CA 1
ATOM 1369 C C . ALA A 1 183 ? 8.114 -4.662 -1.496 1.00 78.19 183 ALA A C 1
ATOM 1371 O O . ALA A 1 183 ? 7.314 -4.950 -0.605 1.00 78.19 183 ALA A O 1
ATOM 1372 N N . MET A 1 184 ? 9.345 -5.174 -1.571 1.00 80.88 184 MET A N 1
ATOM 1373 C CA . MET A 1 184 ? 9.869 -6.138 -0.607 1.00 80.88 184 MET A CA 1
ATOM 1374 C C . MET A 1 184 ? 9.977 -5.519 0.786 1.00 80.88 184 MET A C 1
ATOM 1376 O O . MET A 1 184 ? 9.473 -6.106 1.740 1.00 80.88 184 MET A O 1
ATOM 1380 N N . ALA A 1 185 ? 10.513 -4.300 0.897 1.00 83.00 185 ALA A N 1
ATOM 1381 C CA . ALA A 1 185 ? 10.622 -3.592 2.173 1.00 83.00 185 ALA A CA 1
ATOM 1382 C C . ALA A 1 185 ? 9.253 -3.369 2.844 1.00 83.00 185 ALA A C 1
ATOM 1384 O O . ALA A 1 185 ? 9.102 -3.612 4.041 1.00 83.00 185 ALA A O 1
ATOM 1385 N N . LEU A 1 186 ? 8.233 -2.970 2.075 1.00 79.88 186 LEU A N 1
ATOM 1386 C CA . LEU A 1 186 ? 6.865 -2.825 2.586 1.00 79.88 186 LEU A CA 1
ATOM 1387 C C . LEU A 1 186 ? 6.263 -4.170 3.011 1.00 79.88 186 LEU A C 1
ATOM 1389 O O . LEU A 1 186 ? 5.616 -4.249 4.052 1.00 79.88 186 LEU A O 1
ATOM 1393 N N . SER A 1 187 ? 6.501 -5.241 2.247 1.00 80.88 187 SER A N 1
ATOM 1394 C CA . SER A 1 187 ? 6.043 -6.584 2.621 1.00 80.88 187 SER A CA 1
ATOM 1395 C C . SER A 1 187 ? 6.717 -7.093 3.896 1.00 80.88 187 SER A C 1
ATOM 1397 O O . SER A 1 187 ? 6.077 -7.798 4.676 1.00 80.88 187 SER A O 1
ATOM 1399 N N . GLU A 1 188 ? 7.996 -6.794 4.103 1.00 83.88 188 GLU A N 1
ATOM 1400 C CA . GLU A 1 188 ? 8.714 -7.156 5.325 1.00 83.88 188 GLU A CA 1
ATOM 1401 C C . GLU A 1 188 ? 8.214 -6.355 6.527 1.00 83.88 188 GLU A C 1
ATOM 1403 O O . GLU A 1 188 ? 7.970 -6.941 7.581 1.00 83.88 188 GLU A O 1
ATOM 1408 N N . ALA A 1 189 ? 7.999 -5.046 6.364 1.00 84.50 189 ALA A N 1
ATOM 1409 C CA . ALA A 1 189 ? 7.427 -4.193 7.402 1.00 84.50 189 ALA A CA 1
ATOM 1410 C C . ALA A 1 189 ? 6.029 -4.677 7.817 1.00 84.50 189 ALA A C 1
ATOM 1412 O O . ALA A 1 189 ? 5.796 -4.931 8.996 1.00 84.50 189 ALA A O 1
ATOM 1413 N N . ALA A 1 190 ? 5.144 -4.936 6.848 1.00 78.69 190 ALA A N 1
ATOM 1414 C CA . ALA A 1 190 ? 3.804 -5.458 7.112 1.00 78.69 190 ALA A CA 1
ATOM 1415 C C . ALA A 1 190 ? 3.828 -6.825 7.823 1.00 78.69 190 ALA A C 1
ATOM 1417 O O . ALA A 1 190 ? 2.993 -7.097 8.685 1.00 78.69 190 ALA A O 1
ATOM 1418 N N . ARG A 1 191 ? 4.797 -7.696 7.499 1.00 84.19 191 ARG A N 1
ATOM 1419 C CA . ARG A 1 191 ? 4.989 -8.969 8.216 1.00 84.19 191 ARG A CA 1
ATOM 1420 C C . ARG A 1 191 ? 5.415 -8.750 9.666 1.00 84.19 191 ARG A C 1
ATOM 1422 O O . ARG A 1 191 ? 4.856 -9.402 10.542 1.00 84.19 191 ARG A O 1
ATOM 1429 N N . ARG A 1 192 ? 6.362 -7.841 9.923 1.00 88.00 192 ARG A N 1
ATOM 1430 C CA . ARG A 1 192 ? 6.811 -7.513 11.288 1.00 88.00 192 ARG A CA 1
ATOM 1431 C C . ARG A 1 192 ? 5.677 -6.925 12.121 1.00 88.00 192 ARG A C 1
ATOM 1433 O O . ARG A 1 192 ? 5.418 -7.423 13.210 1.00 88.00 192 ARG A O 1
ATOM 1440 N N . GLU A 1 193 ? 4.933 -5.966 11.575 1.00 85.25 193 GLU A N 1
ATOM 1441 C CA . GLU A 1 193 ? 3.754 -5.398 12.241 1.00 85.25 193 GLU A CA 1
ATOM 1442 C C . GLU A 1 193 ? 2.708 -6.479 12.552 1.00 85.25 193 GLU A C 1
ATOM 1444 O O . GLU A 1 193 ? 2.179 -6.542 13.661 1.00 85.25 193 GLU A O 1
ATOM 1449 N N . ALA A 1 194 ? 2.438 -7.396 11.616 1.00 82.19 194 ALA A N 1
ATOM 1450 C CA . ALA A 1 194 ? 1.518 -8.506 11.859 1.00 82.19 194 ALA A CA 1
ATOM 1451 C C . ALA A 1 194 ? 2.004 -9.449 12.979 1.00 82.19 194 ALA A C 1
ATOM 1453 O O . ALA A 1 194 ? 1.191 -9.946 13.766 1.00 82.19 194 ALA A O 1
ATOM 1454 N N . GLU A 1 195 ? 3.311 -9.696 13.080 1.00 87.62 195 GLU A N 1
ATOM 1455 C CA . GLU A 1 195 ? 3.900 -10.477 14.172 1.00 87.62 195 GLU A CA 1
ATOM 1456 C C . GLU A 1 195 ? 3.813 -9.753 15.523 1.00 87.62 195 GLU A C 1
ATOM 1458 O O . GLU A 1 195 ? 3.460 -10.383 16.524 1.00 87.62 195 GLU A O 1
ATOM 1463 N N . GLU A 1 196 ? 4.036 -8.439 15.555 1.00 89.06 196 GLU A N 1
ATOM 1464 C CA . GLU A 1 196 ? 3.877 -7.599 16.748 1.00 89.06 196 GLU A CA 1
ATOM 1465 C C . GLU A 1 196 ? 2.418 -7.549 17.225 1.00 89.06 196 GLU A C 1
ATOM 1467 O O . GLU A 1 196 ? 2.132 -7.729 18.415 1.00 89.06 196 GLU A O 1
ATOM 1472 N N . VAL A 1 197 ? 1.459 -7.401 16.304 1.00 87.12 197 VAL A N 1
ATOM 1473 C CA . VAL A 1 197 ? 0.024 -7.478 16.623 1.00 87.12 197 VAL A CA 1
ATOM 1474 C C . VAL A 1 197 ? -0.335 -8.870 17.144 1.00 87.12 197 VAL A C 1
ATOM 1476 O O . VAL A 1 197 ? -1.037 -9.008 18.144 1.00 87.12 197 VAL A O 1
ATOM 1479 N N . LYS A 1 198 ? 0.188 -9.935 16.532 1.00 87.38 198 LYS A N 1
ATOM 1480 C CA . LYS A 1 198 ? -0.030 -11.303 17.020 1.00 87.38 198 LYS A CA 1
ATOM 1481 C C . LYS A 1 198 ? 0.544 -11.505 18.425 1.00 87.38 198 LYS A C 1
ATOM 1483 O O . LYS A 1 198 ? -0.090 -12.171 19.245 1.00 87.38 198 LYS A O 1
ATOM 1488 N N . ALA A 1 199 ? 1.724 -10.961 18.715 1.00 86.31 199 ALA A N 1
ATOM 1489 C CA . ALA A 1 199 ? 2.347 -11.039 20.033 1.00 86.31 199 ALA A CA 1
ATOM 1490 C C . ALA A 1 199 ? 1.551 -10.254 21.089 1.00 86.31 199 ALA A C 1
ATOM 1492 O O . ALA A 1 199 ? 1.250 -10.797 22.154 1.00 86.31 199 ALA A O 1
ATOM 1493 N N . SER A 1 200 ? 1.136 -9.025 20.776 1.00 84.38 200 SER A N 1
ATOM 1494 C CA . SER A 1 200 ? 0.327 -8.199 21.682 1.00 84.38 200 SER A CA 1
ATOM 1495 C C . SER A 1 200 ? -1.052 -8.809 21.951 1.00 84.38 200 SER A C 1
ATOM 1497 O O . SER A 1 200 ? -1.483 -8.856 23.102 1.00 84.38 200 SER A O 1
ATOM 1499 N N . LEU A 1 201 ? -1.707 -9.391 20.940 1.00 83.25 201 LEU A N 1
ATOM 1500 C CA . LEU A 1 201 ? -2.959 -10.132 21.120 1.00 83.25 201 LEU A CA 1
ATOM 1501 C C . LEU A 1 201 ? -2.784 -11.356 22.027 1.00 83.25 201 LEU A C 1
ATOM 1503 O O . LEU A 1 201 ? -3.635 -11.605 22.879 1.00 83.25 201 LEU A O 1
ATOM 1507 N N . LYS A 1 202 ? -1.684 -12.111 21.895 1.00 86.62 202 LYS A N 1
ATOM 1508 C CA . LYS A 1 202 ? -1.397 -13.238 22.800 1.00 86.62 202 LYS A CA 1
ATOM 1509 C C . LYS A 1 202 ? -1.254 -12.780 24.253 1.00 86.62 202 LYS A C 1
ATOM 1511 O O . LYS A 1 202 ? -1.797 -13.438 25.139 1.00 86.62 202 LYS A O 1
ATOM 1516 N N . LEU A 1 203 ? -0.565 -11.661 24.491 1.00 86.50 203 LEU A N 1
ATOM 1517 C CA . LEU A 1 203 ? -0.441 -11.068 25.827 1.00 86.50 203 LEU A CA 1
ATOM 1518 C C . LEU A 1 203 ? -1.806 -10.620 26.362 1.00 86.50 203 LEU A C 1
ATOM 1520 O O . LEU A 1 203 ? -2.178 -11.008 27.464 1.00 86.50 203 LEU A O 1
ATOM 1524 N N . ALA A 1 204 ? -2.603 -9.916 25.555 1.00 82.31 204 ALA A N 1
ATOM 1525 C CA . ALA A 1 204 ? -3.940 -9.472 25.945 1.00 82.31 204 ALA A CA 1
ATOM 1526 C C . ALA A 1 204 ? -4.887 -10.643 26.272 1.00 82.31 204 ALA A C 1
ATOM 1528 O O . ALA A 1 204 ? -5.655 -10.575 27.233 1.00 82.31 204 ALA A O 1
ATOM 1529 N N . ILE A 1 205 ? -4.821 -11.741 25.510 1.00 81.44 205 ILE A N 1
ATOM 1530 C CA . ILE A 1 205 ? -5.588 -12.965 25.787 1.00 81.44 205 ILE A CA 1
ATOM 1531 C C . ILE A 1 205 ? -5.127 -13.600 27.103 1.00 81.44 205 ILE A C 1
ATOM 1533 O O . ILE A 1 205 ? -5.971 -13.967 27.921 1.00 81.44 205 ILE A O 1
ATOM 1537 N N . SER A 1 206 ? -3.813 -13.700 27.323 1.00 84.12 206 SER A N 1
ATOM 1538 C CA . SER A 1 206 ? -3.239 -14.205 28.576 1.00 84.12 206 SER A CA 1
ATOM 1539 C C . SER A 1 206 ? -3.682 -13.362 29.777 1.00 84.12 206 SER A C 1
ATOM 1541 O O . SER A 1 206 ? -4.137 -13.904 30.783 1.00 84.12 206 SER A O 1
ATOM 1543 N N . ASP A 1 207 ? -3.632 -12.036 29.668 1.00 83.25 207 ASP A N 1
ATOM 1544 C CA . ASP A 1 207 ? -4.053 -11.125 30.735 1.00 83.25 207 ASP A CA 1
ATOM 1545 C C . ASP A 1 207 ? -5.564 -11.194 30.985 1.00 83.25 207 ASP A C 1
ATOM 1547 O O . ASP A 1 207 ? -6.008 -11.204 32.133 1.00 83.25 207 ASP A O 1
ATOM 1551 N N . SER A 1 208 ? -6.370 -11.321 29.928 1.00 79.62 208 SER A N 1
ATOM 1552 C CA . SER A 1 208 ? -7.815 -11.551 30.038 1.00 79.62 208 SER A CA 1
ATOM 1553 C C . SER A 1 208 ? -8.139 -12.880 30.728 1.00 79.62 208 SER A C 1
ATOM 1555 O O . SER A 1 208 ? -9.082 -12.956 31.517 1.00 79.62 208 SER A O 1
ATOM 1557 N N . GLN A 1 209 ? -7.381 -13.940 30.445 1.00 75.38 209 GLN A N 1
ATOM 1558 C CA . GLN A 1 209 ? -7.524 -15.222 31.136 1.00 75.38 209 GLN A CA 1
ATOM 1559 C C . GLN A 1 209 ? -7.129 -15.106 32.611 1.00 75.38 209 GLN A C 1
ATOM 1561 O O . GLN A 1 209 ? -7.882 -15.562 33.466 1.00 75.38 209 GLN A O 1
ATOM 1566 N N . ARG A 1 210 ? -6.019 -14.427 32.929 1.00 74.31 210 ARG A N 1
ATOM 1567 C CA . ARG A 1 210 ? -5.618 -14.165 34.322 1.00 74.31 210 ARG A CA 1
ATOM 1568 C C . ARG A 1 210 ? -6.693 -13.405 35.095 1.00 74.31 210 ARG A C 1
ATOM 1570 O O . ARG A 1 210 ? -7.051 -13.835 36.184 1.00 74.31 210 ARG A O 1
ATOM 1577 N N . ARG A 1 211 ? -7.245 -12.328 34.524 1.00 74.69 211 ARG A N 1
ATOM 1578 C CA . ARG A 1 211 ? -8.325 -11.549 35.159 1.00 74.69 211 ARG A CA 1
ATOM 1579 C C . ARG A 1 211 ? -9.565 -12.398 35.420 1.00 74.69 211 ARG A C 1
ATOM 1581 O O . ARG A 1 211 ? -10.091 -12.365 36.522 1.00 74.69 211 ARG A O 1
ATOM 1588 N N . ARG A 1 212 ? -9.984 -13.210 34.444 1.00 71.12 212 ARG A N 1
ATOM 1589 C CA . ARG A 1 212 ? -11.128 -14.120 34.613 1.00 71.12 212 ARG A CA 1
ATOM 1590 C C . ARG A 1 212 ? -10.915 -15.154 35.716 1.00 71.12 212 ARG A C 1
ATOM 1592 O O . ARG A 1 212 ? -11.873 -15.463 36.411 1.00 71.12 212 ARG A O 1
ATOM 1599 N N . ASN A 1 213 ? -9.698 -15.671 35.878 1.00 71.81 213 ASN A N 1
ATOM 1600 C CA . ASN A 1 213 ? -9.398 -16.632 36.940 1.00 71.81 213 ASN A CA 1
ATOM 1601 C C . ASN A 1 213 ? -9.444 -15.970 38.326 1.00 71.81 213 ASN A C 1
ATOM 1603 O O . ASN A 1 213 ? -10.086 -16.502 39.219 1.00 71.81 213 ASN A O 1
ATOM 1607 N N . VAL A 1 214 ? -8.853 -14.779 38.477 1.00 73.69 214 VAL A N 1
ATOM 1608 C CA . VAL A 1 214 ? -8.906 -14.022 39.744 1.00 73.69 214 VAL A CA 1
ATOM 1609 C C . VAL A 1 214 ? -10.348 -13.652 40.109 1.00 73.69 214 VAL A C 1
ATOM 1611 O O . VAL A 1 214 ? -10.776 -13.868 41.236 1.00 73.69 214 VAL A O 1
ATOM 1614 N N . GLU A 1 215 ? -11.135 -13.171 39.143 1.00 69.19 215 GLU A N 1
ATOM 1615 C CA . GLU A 1 215 ? -12.551 -12.852 39.371 1.00 69.19 215 GLU A CA 1
ATOM 1616 C C . GLU A 1 215 ? -13.401 -14.088 39.716 1.00 69.19 215 GLU A C 1
ATOM 1618 O O . GLU A 1 215 ? -14.438 -13.952 40.366 1.00 69.19 215 GLU A O 1
ATOM 1623 N N . ALA A 1 216 ? -13.019 -15.285 39.258 1.00 66.50 216 ALA A N 1
ATOM 1624 C CA . ALA A 1 216 ? -13.711 -16.521 39.616 1.00 66.50 216 ALA A CA 1
ATOM 1625 C C . ALA A 1 216 ? -13.465 -16.885 41.089 1.00 66.50 216 ALA A C 1
ATOM 1627 O O . ALA A 1 216 ? -14.428 -17.159 41.807 1.00 66.50 216 ALA A O 1
ATOM 1628 N N . ASP A 1 217 ? -12.214 -16.791 41.547 1.00 66.75 217 ASP A N 1
ATOM 1629 C CA . ASP A 1 217 ? -11.833 -17.066 42.937 1.00 66.75 217 ASP A CA 1
ATOM 1630 C C . ASP A 1 217 ? -12.514 -16.081 43.913 1.00 66.75 217 ASP A C 1
ATOM 1632 O O . ASP A 1 217 ? -13.107 -16.493 44.912 1.00 66.75 217 ASP A O 1
ATOM 1636 N N . GLU A 1 218 ? -12.553 -14.785 43.580 1.00 70.12 218 GLU A N 1
ATOM 1637 C CA . GLU A 1 218 ? -13.223 -13.756 44.396 1.00 70.12 218 GLU A CA 1
ATOM 1638 C C . GLU A 1 218 ? -14.746 -13.971 44.503 1.00 70.12 218 GLU A C 1
ATOM 1640 O O . GLU A 1 218 ? -15.358 -13.723 45.549 1.00 70.12 218 GLU A O 1
ATOM 1645 N N . ARG A 1 219 ? -15.388 -14.456 43.431 1.00 67.62 219 ARG A N 1
ATOM 1646 C CA . ARG A 1 219 ? -16.827 -14.774 43.439 1.00 67.62 219 ARG A CA 1
ATOM 1647 C C . ARG A 1 219 ? -17.133 -15.999 44.297 1.00 67.62 219 ARG A C 1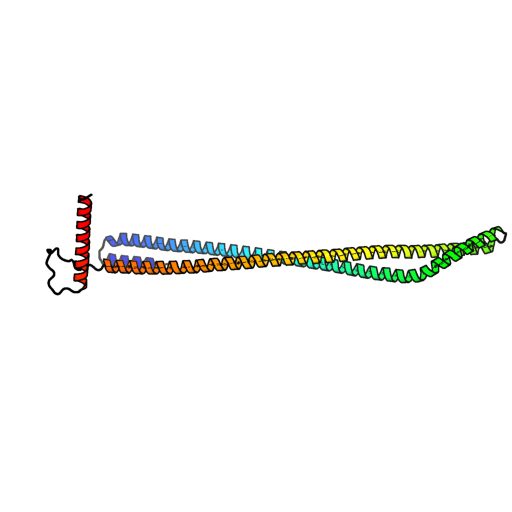
ATOM 1649 O O . ARG A 1 219 ? -18.163 -16.008 44.974 1.00 67.62 219 ARG A O 1
ATOM 1656 N N . GLU A 1 220 ? -16.259 -17.005 44.304 1.00 70.50 220 GLU A N 1
ATOM 1657 C CA . GLU A 1 220 ? -16.396 -18.158 45.200 1.00 70.50 220 GLU A CA 1
ATOM 1658 C C . GLU A 1 220 ? -16.218 -17.767 46.674 1.00 70.50 220 GLU A C 1
ATOM 1660 O O . GLU A 1 220 ? -17.007 -18.197 47.521 1.00 70.50 220 GLU A O 1
ATOM 1665 N N . GLU A 1 221 ? -15.240 -16.915 46.995 1.00 65.25 221 GLU A N 1
ATOM 1666 C CA . GLU A 1 221 ? -15.042 -16.399 48.355 1.00 65.25 221 GLU A CA 1
ATOM 1667 C C . GLU A 1 221 ? -16.228 -15.549 48.826 1.00 65.25 221 GLU A C 1
ATOM 1669 O O . GLU A 1 221 ? -16.739 -15.751 49.932 1.00 65.25 221 GLU A O 1
ATOM 1674 N N . SER A 1 222 ? -16.741 -14.662 47.969 1.00 66.00 222 SER A N 1
ATOM 1675 C CA . SER A 1 222 ? -17.940 -13.867 48.256 1.00 66.00 222 SER A CA 1
ATOM 1676 C C . SER A 1 222 ? -19.171 -14.749 48.511 1.00 66.00 222 SER A C 1
ATOM 1678 O O . SER A 1 222 ? -19.908 -14.522 49.474 1.00 66.00 222 SER A O 1
ATOM 1680 N N . GLY A 1 223 ? -19.361 -15.812 47.721 1.00 70.81 223 GLY A N 1
ATOM 1681 C CA . GLY A 1 223 ? -20.433 -16.790 47.930 1.00 70.81 223 GLY A CA 1
ATOM 1682 C C . GLY A 1 223 ? -20.337 -17.506 49.282 1.00 70.81 223 GLY A C 1
ATOM 1683 O O . GLY A 1 223 ? -21.332 -17.601 50.005 1.00 70.81 223 GLY A O 1
ATOM 1684 N N . ARG A 1 224 ? -19.129 -17.934 49.677 1.00 71.12 224 ARG A N 1
ATOM 1685 C CA . ARG A 1 224 ? -18.883 -18.562 50.990 1.00 71.12 224 ARG A CA 1
ATOM 1686 C C . ARG A 1 224 ? -19.145 -17.601 52.149 1.00 71.12 224 ARG A C 1
ATOM 1688 O O . ARG A 1 224 ? -19.709 -18.011 53.163 1.00 71.12 224 ARG A O 1
ATOM 1695 N N . ILE A 1 225 ? -18.784 -16.324 52.010 1.00 74.75 225 ILE A N 1
ATOM 1696 C CA . ILE A 1 225 ? -19.058 -15.298 53.029 1.00 74.75 225 ILE A CA 1
ATOM 1697 C C . ILE A 1 225 ? -20.570 -15.105 53.210 1.00 74.75 225 ILE A C 1
ATOM 1699 O O . ILE A 1 225 ? -21.049 -15.095 54.344 1.00 74.75 225 ILE A O 1
ATOM 1703 N N . ILE A 1 226 ? -21.340 -15.043 52.120 1.00 75.50 226 ILE A N 1
ATOM 1704 C CA . ILE A 1 226 ? -22.807 -14.921 52.175 1.00 75.50 226 ILE A CA 1
ATOM 1705 C C . ILE A 1 226 ? -23.440 -16.135 52.877 1.00 75.50 226 ILE A C 1
ATOM 1707 O O . ILE A 1 226 ? -24.337 -15.979 53.715 1.00 75.50 226 ILE A O 1
ATOM 1711 N N . GLU A 1 227 ? -22.967 -17.352 52.589 1.00 78.44 227 GLU A N 1
ATOM 1712 C CA . GLU A 1 227 ? -23.431 -18.563 53.278 1.00 78.44 227 GLU A CA 1
ATOM 1713 C C . GLU A 1 227 ? -23.113 -18.546 54.780 1.00 78.44 227 GLU A C 1
ATOM 1715 O O . GLU A 1 227 ? -23.970 -18.894 55.605 1.00 78.44 227 GLU A O 1
ATOM 1720 N N . LEU A 1 228 ? -21.906 -18.107 55.150 1.00 79.81 228 LEU A N 1
ATOM 1721 C CA . LEU A 1 228 ? -21.487 -17.970 56.545 1.00 79.81 228 LEU A CA 1
ATOM 1722 C C . LEU A 1 228 ? -22.318 -16.915 57.282 1.00 79.81 228 LEU A C 1
ATOM 1724 O O . LEU A 1 228 ? -22.805 -17.191 58.379 1.00 79.81 228 LEU A O 1
ATOM 1728 N N . GLU A 1 229 ? -22.580 -15.757 56.675 1.00 79.50 229 GLU A N 1
ATOM 1729 C CA . GLU A 1 229 ? -23.458 -14.734 57.250 1.00 79.50 229 GLU A CA 1
ATOM 1730 C C . GLU A 1 229 ? -24.885 -15.254 57.473 1.00 79.50 229 GLU A C 1
ATOM 1732 O O . GLU A 1 229 ? -25.490 -15.016 58.526 1.00 79.50 229 GLU A O 1
ATOM 1737 N N . ALA A 1 230 ? -25.438 -16.000 56.513 1.00 83.00 230 ALA A N 1
ATOM 1738 C CA . ALA A 1 230 ? -26.764 -16.600 56.642 1.00 83.00 230 ALA A CA 1
ATOM 1739 C C . ALA A 1 230 ? -26.817 -17.663 57.753 1.00 83.00 230 ALA A C 1
ATOM 1741 O O . ALA A 1 230 ? -27.849 -17.832 58.416 1.00 83.00 230 ALA A O 1
ATOM 1742 N N . ARG A 1 231 ? -25.720 -18.394 57.976 1.00 83.44 231 ARG A N 1
ATOM 1743 C CA . ARG A 1 231 ? -25.596 -19.383 59.055 1.00 83.44 231 ARG A CA 1
ATOM 1744 C C . ARG A 1 231 ? -25.439 -18.717 60.423 1.00 83.44 231 ARG A C 1
ATOM 1746 O O . ARG A 1 231 ? -26.127 -19.123 61.357 1.00 83.44 231 ARG A O 1
ATOM 1753 N N . ILE A 1 232 ? -24.641 -17.654 60.526 1.00 85.56 232 ILE A N 1
ATOM 1754 C CA . ILE A 1 232 ? -24.498 -16.841 61.745 1.00 85.56 232 ILE A CA 1
ATOM 1755 C C . ILE A 1 232 ? -25.847 -16.233 62.143 1.00 85.56 232 ILE A C 1
ATOM 1757 O O . ILE A 1 232 ? -26.260 -16.361 63.293 1.00 85.56 232 ILE A O 1
ATOM 1761 N N . LYS A 1 233 ? -26.594 -15.654 61.192 1.00 86.12 233 LYS A N 1
ATOM 1762 C CA . LYS A 1 233 ? -27.940 -15.106 61.451 1.00 86.12 233 LYS A CA 1
ATOM 1763 C C . LYS A 1 233 ? -28.925 -16.172 61.943 1.00 86.12 233 LYS A C 1
ATOM 1765 O O . LYS A 1 233 ? -29.772 -15.871 62.781 1.00 86.12 233 LYS A O 1
ATOM 1770 N N . ARG A 1 234 ? -28.834 -17.411 61.441 1.00 85.88 234 ARG A N 1
ATOM 1771 C CA . ARG A 1 234 ? -29.656 -18.537 61.921 1.00 85.88 234 ARG A CA 1
ATOM 1772 C C . ARG A 1 234 ? -29.293 -18.936 63.350 1.00 85.88 234 ARG A C 1
ATOM 1774 O O . ARG A 1 234 ? -30.192 -19.017 64.179 1.00 85.88 234 ARG A O 1
ATOM 1781 N N . LEU A 1 235 ? -28.003 -19.096 63.640 1.00 82.69 235 LEU A N 1
ATOM 1782 C CA . LEU A 1 235 ? -27.515 -19.436 64.979 1.00 82.69 235 LEU A CA 1
ATOM 1783 C C . LEU A 1 235 ? -27.847 -18.350 66.009 1.00 82.69 235 LEU A C 1
ATOM 1785 O O . LEU A 1 235 ? -28.293 -18.670 67.103 1.00 82.69 235 LEU A O 1
ATOM 1789 N N . ALA A 1 236 ? -27.713 -17.070 65.656 1.00 79.00 236 ALA A N 1
ATOM 1790 C CA . ALA A 1 236 ? -28.067 -15.962 66.542 1.00 79.00 236 ALA A CA 1
ATOM 1791 C C . ALA A 1 236 ? -29.555 -15.986 66.934 1.00 79.00 236 ALA A C 1
ATOM 1793 O O . ALA A 1 236 ? -29.886 -15.855 68.108 1.00 79.00 236 ALA A O 1
ATOM 1794 N N . ARG A 1 237 ? -30.451 -16.244 65.971 1.00 81.88 237 ARG A N 1
ATOM 1795 C CA . ARG A 1 237 ? -31.893 -16.400 66.239 1.00 81.88 237 ARG A CA 1
ATOM 1796 C C . ARG A 1 237 ? -32.196 -17.626 67.093 1.00 81.88 237 ARG A C 1
ATOM 1798 O O . ARG A 1 237 ? -33.162 -17.628 67.845 1.00 81.88 237 ARG A O 1
ATOM 1805 N N . GLU A 1 238 ? -31.422 -18.693 66.945 1.00 78.12 238 GLU A N 1
ATOM 1806 C CA . GLU A 1 238 ? -31.590 -19.916 67.725 1.00 78.12 238 GLU A CA 1
ATOM 1807 C C . GLU A 1 238 ? -31.125 -19.723 69.173 1.00 78.12 238 GLU A C 1
ATOM 1809 O O . GLU A 1 238 ? -31.834 -20.119 70.094 1.00 78.12 238 GLU A O 1
ATOM 1814 N N . ILE A 1 239 ? -30.014 -19.010 69.380 1.00 76.44 239 ILE A N 1
ATOM 1815 C CA . ILE A 1 239 ? -29.553 -18.565 70.702 1.00 76.44 239 ILE A CA 1
ATOM 1816 C C . ILE A 1 239 ? -30.594 -17.655 71.352 1.00 76.44 239 ILE A C 1
ATOM 1818 O O . ILE A 1 239 ? -30.936 -17.879 72.504 1.00 76.44 239 ILE A O 1
ATOM 1822 N N . GLU A 1 240 ? -31.148 -16.687 70.621 1.00 71.94 240 GLU A N 1
ATOM 1823 C CA . GLU A 1 240 ? -32.195 -15.794 71.130 1.00 71.94 240 GLU A CA 1
ATOM 1824 C C . GLU A 1 240 ? -33.476 -16.565 71.498 1.00 71.94 240 GLU A C 1
ATOM 1826 O O . GLU A 1 240 ? -34.097 -16.322 72.529 1.00 71.94 240 GLU A O 1
ATOM 1831 N N . ARG A 1 241 ? -33.857 -17.580 70.711 1.00 76.88 241 ARG A N 1
ATOM 1832 C CA . ARG A 1 241 ? -34.969 -18.483 71.060 1.00 76.88 241 ARG A CA 1
ATOM 1833 C C . ARG A 1 241 ? -34.678 -19.318 72.305 1.00 76.88 241 ARG A C 1
ATOM 1835 O O . ARG A 1 241 ? -35.589 -19.556 73.094 1.00 76.88 241 ARG A O 1
ATOM 1842 N N . LEU A 1 242 ? -33.443 -19.786 72.469 1.00 73.19 242 LEU A N 1
ATOM 1843 C CA . LEU A 1 242 ? -33.024 -20.562 73.635 1.00 73.19 242 LEU A CA 1
ATOM 1844 C C . LEU A 1 242 ? -32.859 -19.685 74.882 1.00 73.19 242 LEU A C 1
ATOM 1846 O O . LEU A 1 242 ? -33.168 -20.155 75.970 1.00 73.19 242 LEU A O 1
ATOM 1850 N N . SER A 1 243 ? -32.450 -18.421 74.742 1.00 65.06 243 SER A N 1
ATOM 1851 C CA . SER A 1 243 ? -32.377 -17.462 75.850 1.00 65.06 243 SER A CA 1
ATOM 1852 C C . SER A 1 243 ? -33.755 -16.961 76.272 1.00 65.06 243 SER A C 1
ATOM 1854 O O . SER A 1 243 ? -33.983 -16.721 77.452 1.00 65.06 243 SER A O 1
ATOM 1856 N N . ASN A 1 244 ? -34.686 -16.831 75.322 1.00 61.00 244 ASN A N 1
ATOM 1857 C CA . ASN A 1 244 ? -36.068 -16.420 75.586 1.00 61.00 244 ASN A CA 1
ATOM 1858 C C . ASN A 1 244 ? -36.946 -17.577 76.080 1.00 61.00 244 ASN A C 1
ATOM 1860 O O . ASN A 1 244 ? -38.063 -17.350 76.546 1.00 61.00 244 ASN A O 1
ATOM 1864 N N . ARG A 1 245 ? -36.446 -18.818 76.023 1.00 59.41 245 ARG A N 1
ATOM 1865 C CA . ARG A 1 245 ? -36.958 -19.897 76.865 1.00 59.41 245 ARG A CA 1
ATOM 1866 C C . ARG A 1 245 ? -36.539 -19.590 78.297 1.00 59.41 245 ARG A C 1
ATOM 1868 O O . ARG A 1 245 ? -35.447 -19.942 78.732 1.00 59.41 245 ARG A O 1
ATOM 1875 N N . THR A 1 246 ? -37.433 -18.938 79.028 1.00 46.03 246 THR A N 1
ATOM 1876 C CA . THR A 1 246 ? -37.399 -18.891 80.484 1.00 46.03 246 THR A CA 1
ATOM 1877 C C . THR A 1 246 ? -37.259 -20.318 81.004 1.00 46.03 246 THR A C 1
ATOM 1879 O O . THR A 1 246 ? -38.174 -21.136 80.903 1.00 46.03 246 THR A O 1
ATOM 1882 N N . ALA A 1 247 ? -36.076 -20.637 81.533 1.00 46.59 247 ALA A N 1
ATOM 1883 C CA . ALA A 1 247 ? -35.936 -21.769 82.430 1.00 46.59 247 ALA A CA 1
ATOM 1884 C C . ALA A 1 247 ? -36.979 -21.586 83.547 1.00 46.59 247 ALA A C 1
ATOM 1886 O O . ALA A 1 247 ? -37.152 -20.451 84.008 1.00 46.59 247 ALA A O 1
ATOM 1887 N N . PRO A 1 248 ? -37.702 -22.642 83.967 1.00 42.38 248 PRO A 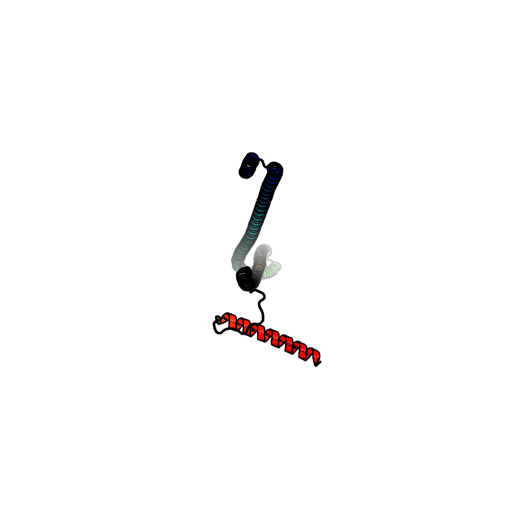N 1
ATOM 1888 C CA . PRO A 1 248 ? -38.548 -22.531 85.143 1.00 42.38 248 PRO A CA 1
ATOM 1889 C C . PRO A 1 248 ? -37.665 -22.012 86.276 1.00 42.38 248 PRO A C 1
ATOM 1891 O O . PRO A 1 248 ? -36.574 -22.538 86.504 1.00 42.38 248 PRO A O 1
ATOM 1894 N N . VAL A 1 249 ? -38.103 -20.915 86.891 1.00 40.91 249 VAL A N 1
ATOM 1895 C CA . VAL A 1 249 ? -37.427 -20.284 88.021 1.00 40.91 249 VAL A CA 1
ATOM 1896 C C . VAL A 1 249 ? -37.241 -21.370 89.073 1.00 40.91 249 VAL A C 1
ATOM 1898 O O . VAL A 1 249 ? -38.211 -21.826 89.672 1.00 40.91 249 VAL A O 1
ATOM 1901 N N . ALA A 1 250 ? -36.006 -21.843 89.238 1.00 44.31 250 ALA A N 1
ATOM 1902 C CA . ALA A 1 250 ? -35.661 -22.670 90.375 1.00 44.31 250 ALA A CA 1
ATOM 1903 C C . ALA A 1 250 ? -35.705 -21.740 91.584 1.00 44.31 250 ALA A C 1
ATOM 1905 O O . ALA A 1 250 ? -34.921 -20.791 91.662 1.00 44.31 250 ALA A O 1
ATOM 1906 N N . GLU A 1 251 ? -36.678 -21.979 92.460 1.00 37.84 251 GLU A N 1
ATOM 1907 C CA . GLU A 1 251 ? -36.780 -21.340 93.764 1.00 37.84 251 GLU A CA 1
ATOM 1908 C C . GLU A 1 251 ? -35.414 -21.376 94.460 1.00 37.84 251 GLU A C 1
ATOM 1910 O O . GLU A 1 251 ? -34.673 -22.361 94.371 1.00 37.84 251 GLU A O 1
ATOM 1915 N N . GLU A 1 252 ? -35.072 -20.281 95.138 1.00 44.28 252 GLU A N 1
ATOM 1916 C CA . GLU A 1 252 ? -33.937 -20.214 96.053 1.00 44.28 252 GLU A CA 1
ATOM 1917 C C . GLU A 1 252 ? -34.171 -21.199 97.207 1.00 44.28 252 GLU A C 1
ATOM 1919 O O . GLU A 1 252 ? -34.680 -20.861 98.269 1.00 44.28 252 GLU A O 1
ATOM 1924 N N . GLY A 1 253 ? -33.830 -22.461 96.971 1.00 35.25 253 GLY A N 1
ATOM 1925 C CA . GLY A 1 253 ? -33.942 -23.548 97.924 1.00 35.25 253 GLY A CA 1
ATOM 1926 C C . GLY A 1 253 ? -32.575 -24.176 98.119 1.00 35.25 253 GLY A C 1
ATOM 1927 O O . GLY A 1 253 ? -32.071 -24.843 97.223 1.00 35.25 253 GLY A O 1
ATOM 1928 N N . ILE A 1 254 ? -31.972 -23.868 99.269 1.00 36.19 254 ILE A N 1
ATOM 1929 C CA . ILE A 1 254 ? -31.157 -24.726 100.145 1.00 36.19 254 ILE A CA 1
ATOM 1930 C C . ILE A 1 254 ? -30.377 -25.847 99.439 1.00 36.19 254 ILE A C 1
ATOM 1932 O O . ILE A 1 254 ? -30.952 -26.719 98.800 1.00 36.19 254 ILE A O 1
ATOM 1936 N N . ALA A 1 255 ? -29.057 -25.886 99.660 1.00 39.41 255 ALA A N 1
ATOM 1937 C CA . ALA A 1 255 ? -28.186 -27.001 99.294 1.00 39.41 255 ALA A CA 1
ATOM 1938 C C . ALA A 1 255 ? -28.722 -28.338 99.849 1.00 39.41 255 ALA A C 1
ATOM 1940 O O . ALA A 1 255 ? -28.414 -28.734 100.970 1.00 39.41 255 ALA A O 1
ATOM 1941 N N . GLY A 1 256 ? -29.554 -29.003 99.055 1.00 37.03 256 GLY A N 1
ATOM 1942 C CA . GLY A 1 256 ? -30.140 -30.299 99.335 1.00 37.03 256 GLY A CA 1
ATOM 1943 C C . GLY A 1 256 ? -29.407 -31.360 98.538 1.00 37.03 256 GLY A C 1
ATOM 1944 O O . GLY A 1 256 ? -29.237 -31.253 97.323 1.00 37.03 256 GLY A O 1
ATOM 1945 N N . THR A 1 257 ? -28.948 -32.379 99.250 1.00 47.00 257 THR A N 1
ATOM 1946 C CA . THR A 1 257 ? -28.509 -33.660 98.704 1.00 47.00 257 THR A CA 1
ATOM 1947 C C . THR A 1 257 ? -29.494 -34.144 97.643 1.00 47.00 257 THR A C 1
ATOM 1949 O O . THR A 1 257 ? -30.691 -34.223 97.899 1.00 47.00 257 THR A O 1
ATOM 1952 N N . VAL A 1 258 ? -28.982 -34.447 96.451 1.00 42.53 258 VAL A N 1
ATOM 1953 C CA . VAL A 1 258 ? -29.767 -34.951 95.320 1.00 42.53 258 VAL A CA 1
ATOM 1954 C C . VAL A 1 258 ? -30.486 -36.236 95.742 1.00 42.53 258 VAL A C 1
ATOM 1956 O O . VAL A 1 258 ? -29.830 -37.243 96.008 1.00 42.53 258 VAL A O 1
ATOM 1959 N N . GLU A 1 259 ? -31.819 -36.207 95.808 1.00 47.09 259 GLU A N 1
ATOM 1960 C CA . GLU A 1 259 ? -32.618 -37.429 95.930 1.00 47.09 259 GLU A CA 1
ATOM 1961 C C . GLU A 1 259 ? -32.462 -38.296 94.665 1.00 47.09 259 GLU A C 1
ATOM 1963 O O . GLU A 1 259 ? -32.353 -37.768 93.548 1.00 47.09 259 GLU A O 1
ATOM 1968 N N . PRO A 1 260 ? -32.435 -39.634 94.805 1.00 44.12 260 PRO A N 1
ATOM 1969 C CA . PRO A 1 260 ? -32.193 -40.537 93.692 1.00 44.12 260 PRO A CA 1
ATOM 1970 C C . PRO A 1 260 ? -33.439 -40.605 92.796 1.00 44.12 260 PRO A C 1
ATOM 1972 O O . PRO A 1 260 ? -34.360 -41.377 93.043 1.00 44.12 260 PRO A O 1
ATOM 1975 N N . GLY A 1 261 ? -33.466 -39.780 91.747 1.00 51.62 261 GLY A N 1
ATOM 1976 C CA . GLY A 1 261 ? -34.551 -39.773 90.754 1.00 51.62 261 GLY A CA 1
ATOM 1977 C C . GLY A 1 261 ? -34.484 -38.700 89.656 1.00 51.62 261 GLY A C 1
ATOM 1978 O O . GLY A 1 261 ? -35.318 -38.708 88.753 1.00 51.62 261 GLY A O 1
ATOM 1979 N N . GLY A 1 262 ? -33.513 -37.780 89.685 1.00 49.53 262 GLY A N 1
ATOM 1980 C CA . GLY A 1 262 ? -33.382 -36.711 88.685 1.00 49.53 262 GLY A CA 1
ATOM 1981 C C . GLY A 1 262 ? -32.843 -37.189 87.330 1.00 49.53 262 GLY A C 1
ATOM 1982 O O . GLY A 1 262 ? -31.892 -37.967 87.258 1.00 49.53 262 GLY A O 1
ATOM 1983 N N . THR A 1 263 ? -33.437 -36.700 86.237 1.00 62.72 263 THR A N 1
ATOM 1984 C CA . THR A 1 263 ? -32.996 -36.980 84.856 1.00 62.72 263 THR A CA 1
ATOM 1985 C C . THR A 1 263 ? -31.509 -36.655 84.648 1.00 62.72 263 THR A C 1
ATOM 1987 O O . THR A 1 263 ? -30.976 -35.712 85.235 1.00 62.72 263 THR A O 1
ATOM 1990 N N . GLY A 1 264 ? -30.826 -37.424 83.790 1.00 54.69 264 GLY A N 1
ATOM 1991 C CA . GLY A 1 264 ? -29.366 -37.368 83.611 1.00 54.69 264 GLY A CA 1
ATOM 1992 C C . GLY A 1 264 ? -28.778 -35.988 83.275 1.00 54.69 264 GLY A C 1
ATOM 1993 O O . GLY A 1 264 ? -27.586 -35.771 83.487 1.00 54.69 264 GLY A O 1
ATOM 1994 N N . ASP A 1 265 ? -29.587 -35.035 82.815 1.00 56.16 265 ASP A N 1
ATOM 1995 C CA . ASP A 1 265 ? -29.147 -33.662 82.552 1.00 56.16 265 ASP A CA 1
ATOM 1996 C C . ASP A 1 265 ? -29.080 -32.788 83.817 1.00 56.16 265 ASP A C 1
ATOM 1998 O O . ASP A 1 265 ? -28.200 -31.931 83.917 1.00 56.16 265 ASP A O 1
ATOM 2002 N N . GLN A 1 266 ? -29.899 -33.055 84.841 1.00 57.53 266 GLN A N 1
ATOM 2003 C CA . GLN A 1 266 ? -29.784 -32.387 86.146 1.00 57.53 266 GLN A CA 1
ATOM 2004 C C . GLN A 1 266 ? -28.529 -32.836 86.901 1.00 57.53 266 GLN A C 1
ATOM 2006 O O . GLN A 1 266 ? -27.836 -32.010 87.497 1.00 57.53 266 GLN A O 1
ATOM 2011 N N . ALA A 1 267 ? -28.175 -34.121 86.803 1.00 55.88 267 ALA A N 1
ATOM 2012 C CA . ALA A 1 267 ? -26.936 -34.644 87.376 1.00 55.88 267 ALA A CA 1
ATOM 2013 C C . ALA A 1 267 ? -25.692 -34.029 86.706 1.00 55.88 267 ALA A C 1
ATOM 2015 O O . ALA A 1 267 ? -24.748 -33.639 87.394 1.00 55.88 267 ALA A O 1
ATOM 2016 N N . LYS A 1 268 ? -25.705 -33.865 85.374 1.00 58.53 268 LYS A N 1
ATOM 2017 C CA . LYS A 1 268 ? -24.617 -33.201 84.633 1.00 58.53 268 LYS A CA 1
ATOM 2018 C C . LYS A 1 268 ? -24.481 -31.727 85.010 1.00 58.53 268 LYS A C 1
ATOM 2020 O O . LYS A 1 268 ? -23.367 -31.264 85.242 1.00 58.53 268 LYS A O 1
ATOM 2025 N N . LEU A 1 269 ? -25.590 -30.992 85.108 1.00 62.84 269 LEU A N 1
ATOM 2026 C CA . LEU A 1 269 ? -25.571 -29.585 85.523 1.00 62.84 269 LEU A CA 1
ATOM 2027 C C . LEU A 1 269 ? -25.081 -29.420 86.970 1.00 62.84 269 LEU A C 1
ATOM 2029 O O . LEU A 1 269 ? -24.259 -28.541 87.234 1.00 62.84 269 LEU A O 1
ATOM 2033 N N . GLY A 1 270 ? -25.509 -30.297 87.884 1.00 67.50 270 GLY A N 1
ATOM 2034 C CA . GLY A 1 270 ? -24.997 -30.345 89.256 1.00 67.50 270 GLY A CA 1
ATOM 2035 C C . GLY A 1 270 ? -23.491 -30.621 89.309 1.00 67.50 270 GLY A C 1
ATOM 2036 O O . GLY A 1 270 ? -22.763 -29.929 90.021 1.00 67.50 270 GLY A O 1
ATOM 2037 N N . PHE A 1 271 ? -23.005 -31.556 88.488 1.00 67.94 271 PHE A N 1
ATOM 2038 C CA . PHE A 1 271 ? -21.582 -31.873 88.375 1.00 67.94 271 PHE A CA 1
ATOM 2039 C C . PHE A 1 271 ? -20.758 -30.687 87.852 1.00 67.94 271 PHE A C 1
ATOM 2041 O O . PHE A 1 271 ? -19.768 -30.316 88.478 1.00 67.94 271 PHE A O 1
ATOM 2048 N N . PHE A 1 272 ? -21.178 -30.032 86.762 1.00 66.12 272 PHE A N 1
ATOM 2049 C CA . PHE A 1 272 ? -20.460 -28.867 86.222 1.00 66.12 272 PHE A CA 1
ATOM 2050 C C . PHE A 1 272 ? -20.443 -27.680 87.190 1.00 66.12 272 PHE A C 1
ATOM 2052 O O . PHE A 1 272 ? -19.431 -26.981 87.285 1.00 66.12 272 PHE A O 1
ATOM 2059 N N . LYS A 1 273 ? -21.528 -27.471 87.944 1.00 76.94 273 LYS A N 1
ATOM 2060 C CA . LYS A 1 273 ? -21.592 -26.431 88.976 1.00 76.94 273 LYS A CA 1
ATOM 2061 C C . LYS A 1 273 ? -20.619 -26.722 90.123 1.00 76.94 273 LYS A C 1
ATOM 2063 O O . LYS A 1 273 ? -19.828 -25.849 90.472 1.00 76.94 273 LYS A O 1
ATOM 2068 N N . ALA A 1 274 ? -20.594 -27.959 90.624 1.00 68.44 274 ALA A N 1
ATOM 2069 C CA . ALA A 1 274 ? -19.636 -28.384 91.646 1.00 68.44 274 ALA A CA 1
ATOM 2070 C C . ALA A 1 274 ? -18.176 -28.232 91.175 1.00 68.44 274 ALA A C 1
ATOM 2072 O O . ALA A 1 274 ? -17.320 -27.773 91.931 1.00 68.44 274 ALA A O 1
ATOM 2073 N N . LEU A 1 275 ? -17.896 -28.544 89.906 1.00 70.94 275 LEU A N 1
ATOM 2074 C CA . LEU A 1 275 ? -16.562 -28.424 89.311 1.00 70.94 275 LEU A CA 1
ATOM 2075 C C . LEU A 1 275 ? -16.109 -26.961 89.188 1.00 70.94 275 LEU A C 1
ATOM 2077 O O . LEU A 1 275 ? -14.950 -26.646 89.461 1.00 70.94 275 LEU A O 1
ATOM 2081 N N . LEU A 1 276 ? -17.019 -26.052 88.825 1.00 75.31 276 LEU A N 1
ATOM 2082 C CA . LEU A 1 276 ? -16.757 -24.610 88.777 1.00 75.31 276 LEU A CA 1
ATOM 2083 C C . LEU A 1 276 ? -16.506 -24.018 90.168 1.00 75.31 276 LEU A C 1
ATOM 2085 O O . LEU A 1 276 ? -15.592 -23.203 90.327 1.00 75.31 276 LEU A O 1
ATOM 2089 N N . ASP A 1 277 ? -17.275 -24.432 91.173 1.00 76.44 277 ASP A N 1
ATOM 2090 C CA . ASP A 1 277 ? -17.110 -23.945 92.544 1.00 76.44 277 ASP A CA 1
ATOM 2091 C C . ASP A 1 277 ? -15.824 -24.478 93.188 1.00 76.44 277 ASP A C 1
ATOM 2093 O O . ASP A 1 277 ? -15.105 -23.703 93.831 1.00 76.44 277 ASP A O 1
ATOM 2097 N N . ALA A 1 278 ? -15.453 -25.734 92.910 1.00 70.44 278 ALA A N 1
ATOM 2098 C CA . ALA A 1 278 ? -14.152 -26.302 93.267 1.00 70.44 278 ALA A CA 1
ATOM 2099 C C . ALA A 1 278 ? -12.991 -25.535 92.607 1.00 70.44 278 ALA A C 1
ATOM 2101 O O . ALA A 1 278 ? -11.994 -25.213 93.253 1.00 70.44 278 ALA A O 1
ATOM 2102 N N . ASN A 1 279 ? -13.130 -25.155 91.330 1.00 74.31 279 ASN A N 1
ATOM 2103 C CA . ASN A 1 279 ? -12.106 -24.375 90.627 1.00 74.31 279 ASN A CA 1
ATOM 2104 C C . ASN A 1 279 ? -11.953 -22.959 91.209 1.00 74.31 279 ASN A C 1
ATOM 2106 O O . ASN A 1 279 ? -10.842 -22.439 91.324 1.00 74.31 279 ASN A O 1
ATOM 2110 N N . LYS A 1 280 ? -13.060 -22.323 91.615 1.00 79.25 280 LYS A N 1
ATOM 2111 C CA . LYS A 1 280 ? -13.030 -21.016 92.291 1.00 79.25 280 LYS A CA 1
ATOM 2112 C C . LYS A 1 280 ? -12.369 -21.096 93.666 1.00 79.25 280 LYS A C 1
ATOM 2114 O O . LYS A 1 280 ? -11.618 -20.185 94.015 1.00 79.25 280 LYS A O 1
ATOM 2119 N N . THR A 1 281 ? -12.627 -22.154 94.436 1.00 74.88 281 THR A N 1
ATOM 2120 C CA . THR A 1 281 ? -11.982 -22.363 95.744 1.00 74.88 281 THR A CA 1
ATOM 2121 C C . THR A 1 281 ? -10.488 -22.628 95.590 1.00 74.88 281 THR A C 1
ATOM 2123 O O . THR A 1 281 ? -9.701 -21.962 96.259 1.00 74.88 281 THR A O 1
ATOM 2126 N N . LEU A 1 282 ? -10.085 -23.470 94.634 1.00 69.69 282 LEU A N 1
ATOM 2127 C CA . LEU A 1 282 ? -8.676 -23.686 94.280 1.00 69.69 282 LEU A CA 1
ATOM 2128 C C . LEU A 1 282 ? -7.977 -22.384 93.876 1.00 69.69 282 LEU A C 1
ATOM 2130 O O . LEU A 1 282 ? -6.915 -22.066 94.398 1.00 69.69 282 LEU A O 1
ATOM 2134 N N . ARG A 1 283 ? -8.590 -21.568 93.009 1.00 73.88 283 ARG A N 1
ATOM 2135 C CA . ARG A 1 283 ? -8.022 -20.263 92.625 1.00 73.88 283 ARG A CA 1
ATOM 2136 C C . ARG A 1 283 ? -7.903 -19.296 93.802 1.00 73.88 283 ARG A C 1
ATOM 2138 O O . ARG A 1 283 ? -6.943 -18.533 93.844 1.00 73.88 283 ARG A O 1
ATOM 2145 N N . LYS A 1 284 ? -8.853 -19.304 94.745 1.00 80.75 284 LYS A N 1
ATOM 2146 C CA . LYS A 1 284 ? -8.759 -18.500 95.976 1.00 80.75 284 LYS A CA 1
ATOM 2147 C C . LYS A 1 284 ? -7.622 -18.978 96.878 1.00 80.75 284 LYS A C 1
ATOM 2149 O O . LYS A 1 284 ? -6.894 -18.139 97.388 1.00 80.75 284 LYS A O 1
ATOM 2154 N N . GLN A 1 285 ? -7.444 -20.289 97.037 1.00 74.44 285 GLN A N 1
ATOM 2155 C CA . GLN A 1 285 ? -6.350 -20.862 97.828 1.00 74.44 285 GLN A CA 1
ATOM 2156 C C . GLN A 1 285 ? -4.982 -20.602 97.187 1.00 74.44 285 GLN A C 1
ATOM 2158 O O . GLN A 1 285 ? -4.065 -20.186 97.880 1.00 74.44 285 GLN A O 1
ATOM 2163 N N . ILE A 1 286 ? -4.862 -20.742 95.863 1.00 68.50 286 ILE A N 1
ATOM 2164 C CA . ILE A 1 286 ? -3.632 -20.418 95.122 1.00 68.50 286 ILE A CA 1
ATOM 2165 C C . ILE A 1 286 ? -3.281 -18.933 95.269 1.00 68.50 286 ILE A C 1
ATOM 2167 O O . ILE A 1 286 ? -2.125 -18.605 95.497 1.00 68.50 286 ILE A O 1
ATOM 2171 N N . LYS A 1 287 ? -4.270 -18.032 95.200 1.00 72.88 287 LYS A N 1
ATOM 2172 C CA . LYS A 1 287 ? -4.058 -16.596 95.452 1.00 72.88 287 LYS A CA 1
ATOM 2173 C C . LYS A 1 287 ? -3.733 -16.251 96.908 1.00 72.88 287 LYS A C 1
ATOM 2175 O O . LYS A 1 287 ? -3.247 -15.159 97.142 1.00 72.88 287 LYS A O 1
ATOM 2180 N N . ALA A 1 288 ? -4.072 -17.111 97.866 1.00 64.75 288 ALA A N 1
ATOM 2181 C CA . ALA A 1 288 ? -3.734 -16.917 99.276 1.00 64.75 288 ALA A CA 1
ATOM 2182 C C . ALA A 1 288 ? -2.369 -17.529 99.642 1.00 64.75 288 ALA A C 1
ATOM 2184 O O . ALA A 1 288 ? -1.806 -17.183 100.674 1.00 64.75 288 ALA A O 1
ATOM 2185 N N . ALA A 1 289 ? -1.866 -18.453 98.818 1.00 59.50 289 ALA A N 1
ATOM 2186 C CA . ALA A 1 289 ? -0.570 -19.110 98.971 1.00 59.50 289 ALA A CA 1
ATOM 2187 C C . ALA A 1 289 ? 0.559 -18.450 98.149 1.00 59.50 289 ALA A C 1
ATOM 2189 O O . ALA A 1 289 ? 1.707 -18.878 98.260 1.00 59.50 289 ALA A O 1
ATOM 2190 N N . ALA A 1 290 ? 0.230 -17.451 97.325 1.00 46.50 290 ALA A N 1
ATOM 2191 C CA . ALA A 1 290 ? 1.149 -16.603 96.564 1.00 46.50 290 ALA A CA 1
ATOM 2192 C C . ALA A 1 290 ? 1.155 -15.190 97.153 1.00 46.50 290 ALA A C 1
ATOM 2194 O O . ALA A 1 290 ? 2.240 -14.570 97.158 1.00 46.50 290 ALA A O 1
#